Protein AF-A0A2E3C2L9-F1 (afdb_monomer_lite)

Structure (mmCIF, N/CA/C/O backbone):
data_AF-A0A2E3C2L9-F1
#
_entry.id   AF-A0A2E3C2L9-F1
#
loop_
_atom_site.group_PDB
_atom_site.id
_atom_site.type_symbol
_atom_site.label_atom_id
_atom_site.label_alt_id
_atom_site.label_comp_id
_atom_site.label_asym_id
_atom_site.label_entity_id
_atom_site.label_seq_id
_atom_site.pdbx_PDB_ins_code
_atom_site.Cartn_x
_atom_site.Cartn_y
_atom_site.Cartn_z
_atom_site.occupancy
_atom_site.B_iso_or_equiv
_atom_site.auth_seq_id
_atom_site.auth_comp_id
_atom_site.auth_asym_id
_atom_site.auth_atom_id
_atom_site.pdbx_PDB_model_num
ATOM 1 N N . MET A 1 1 ? 28.491 29.347 21.699 1.00 34.12 1 MET A N 1
ATOM 2 C CA . MET A 1 1 ? 28.003 30.461 20.861 1.00 34.12 1 MET A CA 1
ATOM 3 C C . MET A 1 1 ? 28.235 30.118 19.401 1.00 34.12 1 MET A C 1
ATOM 5 O O . MET A 1 1 ? 29.376 30.101 18.973 1.00 34.12 1 MET A O 1
ATOM 9 N N . ASN A 1 2 ? 27.168 29.730 18.703 1.00 27.39 2 ASN A N 1
ATOM 10 C CA . ASN A 1 2 ? 26.804 30.136 17.339 1.00 27.39 2 ASN A CA 1
ATOM 11 C C . ASN A 1 2 ? 25.769 29.148 16.805 1.00 27.39 2 ASN A C 1
ATOM 13 O O . ASN A 1 2 ? 26.066 28.133 16.184 1.00 27.39 2 ASN A O 1
ATOM 17 N N . SER A 1 3 ? 24.529 29.495 17.131 1.00 27.78 3 SER A N 1
ATOM 18 C CA . SER A 1 3 ? 23.298 29.089 16.479 1.00 27.78 3 SER A CA 1
ATOM 19 C C . SER A 1 3 ? 23.330 29.446 14.993 1.00 27.78 3 SER A C 1
ATOM 21 O O . SER A 1 3 ? 23.552 30.606 14.642 1.00 27.78 3 SER A O 1
ATOM 23 N N . ARG A 1 4 ? 23.021 28.482 14.128 1.00 29.06 4 ARG A N 1
ATOM 24 C CA . ARG A 1 4 ? 22.473 28.760 12.799 1.00 29.06 4 ARG A CA 1
ATOM 25 C C . ARG A 1 4 ? 21.213 27.926 12.618 1.00 29.06 4 ARG A C 1
ATOM 27 O O . ARG A 1 4 ? 21.267 26.701 12.582 1.00 29.06 4 ARG A O 1
ATOM 34 N N . SER A 1 5 ? 20.092 28.638 12.600 1.00 28.03 5 SER A N 1
ATOM 35 C CA . SER A 1 5 ? 18.751 28.155 12.289 1.00 28.03 5 SER A CA 1
ATOM 36 C C . SER A 1 5 ? 18.691 27.553 10.881 1.00 28.03 5 SER A C 1
ATOM 38 O O . SER A 1 5 ? 19.370 28.067 9.989 1.00 28.03 5 SER A O 1
ATOM 40 N N . PRO A 1 6 ? 17.845 26.541 10.629 1.00 30.11 6 PRO A N 1
ATOM 41 C CA . PRO A 1 6 ? 17.441 26.204 9.276 1.00 30.11 6 PRO A CA 1
ATOM 42 C C . PRO A 1 6 ? 16.385 27.203 8.794 1.00 30.11 6 PRO A C 1
ATOM 44 O O . PRO A 1 6 ? 15.437 27.532 9.508 1.00 30.11 6 PRO A O 1
ATOM 47 N N . VAL A 1 7 ? 16.599 27.686 7.576 1.00 28.59 7 VAL A N 1
ATOM 48 C CA . VAL A 1 7 ? 15.713 28.557 6.806 1.00 28.59 7 VAL A CA 1
ATOM 49 C C . VAL A 1 7 ? 14.420 27.803 6.484 1.00 28.59 7 VAL A C 1
ATOM 51 O O . VAL A 1 7 ? 14.461 26.656 6.042 1.00 28.59 7 VAL A O 1
ATOM 54 N N . ALA A 1 8 ? 13.286 28.454 6.744 1.00 28.39 8 ALA A N 1
ATOM 55 C CA . ALA A 1 8 ? 11.955 28.000 6.369 1.00 28.39 8 ALA A CA 1
ATOM 56 C C . ALA A 1 8 ? 11.825 27.984 4.838 1.00 28.39 8 ALA A C 1
ATOM 58 O O . ALA A 1 8 ? 12.083 28.997 4.192 1.00 28.39 8 ALA A O 1
ATOM 59 N N . GLY A 1 9 ? 11.461 26.830 4.280 1.00 27.53 9 GLY A N 1
ATOM 60 C CA . GLY A 1 9 ? 11.067 26.671 2.883 1.00 27.53 9 GLY A CA 1
ATOM 61 C C . GLY A 1 9 ? 9.546 26.613 2.792 1.00 27.53 9 GLY A C 1
ATOM 62 O O . GLY A 1 9 ? 8.912 25.886 3.555 1.00 27.53 9 GLY A O 1
ATOM 63 N N . ASP A 1 10 ? 9.005 27.429 1.899 1.00 25.81 10 ASP A N 1
ATOM 64 C CA . ASP A 1 10 ? 7.601 27.784 1.713 1.00 25.81 10 ASP A CA 1
ATOM 65 C C . ASP A 1 10 ? 6.604 26.617 1.792 1.00 25.81 10 ASP A C 1
ATOM 67 O O . ASP A 1 10 ? 6.578 25.701 0.969 1.00 25.81 10 ASP A O 1
ATOM 71 N N . HIS A 1 11 ? 5.720 26.700 2.787 1.00 30.22 11 HIS A N 1
ATOM 72 C CA . HIS A 1 11 ? 4.486 25.932 2.825 1.00 30.22 11 HIS A CA 1
ATOM 73 C C . HIS A 1 11 ? 3.510 26.519 1.801 1.00 30.22 11 HIS A C 1
ATOM 75 O O . HIS A 1 11 ? 3.175 27.701 1.863 1.00 30.22 11 HIS A O 1
ATOM 81 N N . LEU A 1 12 ? 3.031 25.676 0.884 1.00 26.91 12 LEU A N 1
ATOM 82 C CA . LEU A 1 12 ? 1.872 25.949 0.037 1.00 26.91 12 LEU A CA 1
ATOM 83 C C . LEU A 1 12 ? 0.707 26.432 0.916 1.00 26.91 12 LEU A C 1
ATOM 85 O O . LEU A 1 12 ? 0.144 25.677 1.711 1.00 26.91 12 LEU A O 1
ATOM 89 N N . PHE A 1 13 ? 0.391 27.720 0.806 1.00 26.97 13 PHE A N 1
ATOM 90 C CA . PHE A 1 13 ? -0.716 28.361 1.499 1.00 26.97 13 PHE A CA 1
ATOM 91 C C . PHE A 1 13 ? -2.042 27.826 0.943 1.00 26.97 13 PHE A C 1
ATOM 93 O O . PHE A 1 13 ? -2.442 28.188 -0.161 1.00 26.97 13 PHE A O 1
ATOM 100 N N . PHE A 1 14 ? -2.764 27.021 1.725 1.00 30.19 14 PHE A N 1
ATOM 101 C CA . PHE A 1 14 ? -4.208 26.896 1.541 1.00 30.19 14 PHE A CA 1
ATOM 102 C C . PHE A 1 14 ? -4.879 28.120 2.167 1.00 30.19 14 PHE A C 1
ATOM 104 O O . PHE A 1 14 ? -4.722 28.414 3.354 1.00 30.19 14 PHE A O 1
ATOM 111 N N . ASN A 1 15 ? -5.577 28.865 1.316 1.00 26.25 15 ASN A N 1
ATOM 112 C CA . ASN A 1 15 ? -6.301 30.084 1.630 1.00 26.25 15 ASN A CA 1
ATOM 113 C C . ASN A 1 15 ? -7.290 29.844 2.791 1.00 26.25 15 ASN A C 1
ATOM 115 O O . ASN A 1 15 ? -8.193 29.017 2.678 1.00 26.25 15 ASN A O 1
ATOM 119 N N . LYS A 1 16 ? -7.130 30.561 3.914 1.00 34.16 16 LYS A N 1
ATOM 120 C CA . LYS A 1 16 ? -8.131 30.610 4.992 1.00 34.16 16 LYS A CA 1
ATOM 121 C C . LYS A 1 16 ? -9.271 31.534 4.559 1.00 34.16 16 LYS A C 1
ATOM 123 O O . LYS A 1 16 ? -9.292 32.706 4.921 1.00 34.16 16 LYS A O 1
ATOM 128 N N . GLY A 1 17 ? -10.210 30.992 3.791 1.00 29.34 17 GLY A N 1
ATOM 129 C CA . GLY A 1 17 ? -11.542 31.568 3.637 1.00 29.34 17 GLY A CA 1
ATOM 130 C C . GLY A 1 17 ? -12.406 31.163 4.827 1.00 29.34 17 GLY A C 1
ATOM 131 O O . GLY A 1 17 ? -12.697 29.986 5.015 1.00 29.34 17 GLY A O 1
ATOM 132 N N . SER A 1 18 ? -12.763 32.129 5.666 1.00 41.22 18 SER A N 1
ATOM 133 C CA . SER A 1 18 ? -13.767 31.985 6.715 1.00 41.22 18 SER A CA 1
ATOM 134 C C . SER A 1 18 ? -15.165 32.149 6.114 1.00 41.22 18 SER A C 1
ATOM 136 O O . SER A 1 18 ? -15.592 33.277 5.877 1.00 41.22 18 SER A O 1
ATOM 138 N N . GLU A 1 19 ? -15.880 31.045 5.927 1.00 32.88 19 GLU A N 1
ATOM 139 C CA . GLU A 1 19 ? -17.341 31.020 5.801 1.00 32.88 19 GLU A CA 1
ATOM 140 C C . GLU A 1 19 ? -17.896 29.933 6.735 1.00 32.88 19 GLU A C 1
ATOM 142 O O . GLU A 1 19 ? -17.232 28.911 6.942 1.00 32.88 19 GLU A O 1
ATOM 147 N N . PRO A 1 20 ? -19.071 30.137 7.360 1.00 37.22 20 PRO A N 1
ATOM 148 C CA . PRO A 1 20 ? -19.703 29.102 8.163 1.00 37.22 20 PRO A CA 1
ATOM 149 C C . PRO A 1 20 ? -20.079 27.940 7.239 1.00 37.22 20 PRO A C 1
ATOM 151 O O . PRO A 1 20 ? -20.885 28.088 6.323 1.00 37.22 20 PRO A O 1
ATOM 154 N N . MET A 1 21 ? -19.442 26.791 7.456 1.00 34.81 21 MET A N 1
ATOM 155 C CA . MET A 1 21 ? -19.653 25.569 6.687 1.00 34.81 21 MET A CA 1
ATOM 156 C C . MET A 1 21 ? -21.072 25.054 6.980 1.00 34.81 21 MET A C 1
ATOM 158 O O . MET A 1 21 ? -21.310 24.413 8.000 1.00 34.81 21 MET A O 1
ATOM 162 N N . ASN A 1 22 ? -22.012 25.441 6.114 1.00 35.00 22 ASN A N 1
ATOM 163 C CA . ASN A 1 22 ? -23.415 25.029 6.113 1.00 35.00 22 ASN A CA 1
ATOM 164 C C . ASN A 1 22 ? -23.560 23.498 6.111 1.00 35.00 22 ASN A C 1
ATOM 166 O O . ASN A 1 22 ? -22.762 22.812 5.476 1.00 35.00 22 ASN A O 1
ATOM 170 N N . ASP A 1 23 ? -24.630 23.042 6.771 1.00 40.88 23 ASP A N 1
ATOM 171 C CA . ASP A 1 23 ? -25.334 21.745 6.911 1.00 40.88 23 ASP A CA 1
ATOM 172 C C . ASP A 1 23 ? -25.216 20.629 5.832 1.00 40.88 23 ASP A C 1
ATOM 174 O O . ASP A 1 23 ? -25.950 19.644 5.877 1.00 40.88 23 ASP A O 1
ATOM 178 N N . ALA A 1 24 ? -24.283 20.693 4.884 1.00 35.53 24 ALA A N 1
ATOM 179 C CA . ALA A 1 24 ? -24.045 19.681 3.851 1.00 35.53 24 ALA A CA 1
ATOM 180 C C . ALA A 1 24 ? -23.357 18.396 4.364 1.00 35.53 24 ALA A C 1
ATOM 182 O O . ALA A 1 24 ? -23.176 17.451 3.600 1.00 35.53 24 ALA A O 1
ATOM 183 N N . TYR A 1 25 ? -22.994 18.349 5.650 1.00 45.06 25 TYR A N 1
ATOM 184 C CA . TYR A 1 25 ? -22.369 17.197 6.312 1.00 45.06 25 TYR A CA 1
ATOM 185 C C . TYR A 1 25 ? -23.176 16.701 7.517 1.00 45.06 25 TYR A C 1
ATOM 187 O O . TYR A 1 25 ? -22.609 16.117 8.438 1.00 45.06 25 TYR A O 1
ATOM 195 N N . ALA A 1 26 ? -24.492 16.938 7.549 1.00 42.59 26 ALA A N 1
ATOM 196 C CA . ALA A 1 26 ? -25.347 16.270 8.522 1.00 42.59 26 ALA A CA 1
ATOM 197 C C . ALA A 1 26 ? -25.269 14.752 8.274 1.00 42.59 26 ALA A C 1
ATOM 199 O O . ALA A 1 26 ? -25.847 14.237 7.315 1.00 42.59 26 ALA A O 1
ATOM 200 N N . PHE A 1 27 ? -24.487 14.045 9.094 1.00 53.38 27 PHE A N 1
ATOM 201 C CA . PHE A 1 27 ? -24.389 12.592 9.030 1.00 53.38 27 PHE A CA 1
ATOM 202 C C . PHE A 1 27 ? -25.777 11.991 9.235 1.00 53.38 27 PHE A C 1
ATOM 204 O O . PHE A 1 27 ? -26.580 12.495 10.023 1.00 53.38 27 PHE A O 1
ATOM 211 N N . SER A 1 28 ? -26.075 10.900 8.529 1.00 63.62 28 SER A N 1
ATOM 212 C CA . SER A 1 28 ? -27.258 10.124 8.874 1.00 63.62 28 SER A CA 1
ATOM 213 C C . SER A 1 28 ? -27.116 9.647 10.320 1.00 63.62 28 SER A C 1
ATOM 215 O O . SER A 1 28 ? -26.024 9.285 10.761 1.00 63.62 28 SER A O 1
ATOM 217 N N . THR A 1 29 ? -28.225 9.593 11.054 1.00 62.81 29 THR A N 1
ATOM 218 C CA . THR A 1 29 ? -28.260 9.011 12.405 1.00 62.81 29 THR A CA 1
ATOM 219 C C . THR A 1 29 ? -27.641 7.609 12.441 1.00 62.81 29 THR A C 1
ATOM 221 O O . THR A 1 29 ? -27.003 7.251 13.425 1.00 62.81 29 THR A O 1
ATOM 224 N N . SER A 1 30 ? -27.733 6.860 11.334 1.00 78.81 30 SER A N 1
ATOM 225 C CA . SER A 1 30 ? -27.097 5.550 11.177 1.00 78.81 30 SER A CA 1
ATOM 226 C C . SER A 1 30 ? -25.567 5.595 11.236 1.00 78.81 30 SER A C 1
ATOM 228 O O . SER A 1 30 ? -24.964 4.695 11.800 1.00 78.81 30 SER A O 1
ATOM 230 N N . PHE A 1 31 ? -24.917 6.629 10.695 1.00 82.69 31 PHE A N 1
ATOM 231 C CA . PHE A 1 31 ? -23.455 6.708 10.675 1.00 82.69 31 PHE A CA 1
ATOM 232 C C . PHE A 1 31 ? -22.876 6.931 12.077 1.00 82.69 31 PHE A C 1
ATOM 234 O O . PHE A 1 31 ? -21.917 6.263 12.470 1.00 82.69 31 PHE A O 1
ATOM 241 N N . GLU A 1 32 ? -23.456 7.858 12.843 1.00 85.06 32 GLU A N 1
ATOM 242 C CA . GLU A 1 32 ? -23.032 8.115 14.223 1.00 85.06 32 GLU A CA 1
ATOM 243 C C . GLU A 1 32 ? -23.303 6.902 15.118 1.00 85.06 32 GLU A C 1
ATOM 245 O O . GLU A 1 32 ? -22.460 6.533 15.941 1.00 85.06 32 GLU A O 1
ATOM 250 N N . GLU A 1 33 ? -24.450 6.250 14.919 1.00 89.94 33 GLU A N 1
ATOM 251 C CA . GLU A 1 33 ? -24.810 5.016 15.609 1.00 89.94 33 GLU A CA 1
ATOM 252 C C . GLU A 1 33 ? -23.827 3.883 15.280 1.00 89.94 33 GLU A C 1
ATOM 254 O O . GLU A 1 33 ? -23.296 3.256 16.197 1.00 89.94 33 GLU A O 1
ATOM 259 N N . ASP A 1 34 ? -23.487 3.677 14.005 1.00 90.62 34 ASP A N 1
ATOM 260 C CA . ASP A 1 34 ? -22.514 2.671 13.565 1.00 90.62 34 ASP A CA 1
ATOM 261 C C . ASP A 1 34 ? -21.119 2.928 14.152 1.00 90.62 34 ASP A C 1
ATOM 263 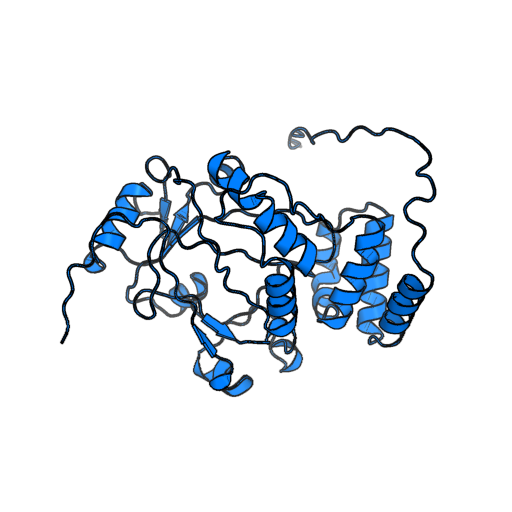O O . ASP A 1 34 ? -20.476 2.009 14.675 1.00 90.62 34 ASP A O 1
ATOM 267 N N . ALA A 1 35 ? -20.645 4.179 14.112 1.00 92.81 35 ALA A N 1
ATOM 268 C CA . ALA A 1 35 ? -19.350 4.559 14.673 1.00 92.81 35 ALA A CA 1
ATOM 269 C C . ALA A 1 35 ? -19.315 4.359 16.196 1.00 92.81 35 ALA A C 1
ATOM 271 O O . ALA A 1 35 ? -18.333 3.843 16.738 1.00 92.81 35 ALA A O 1
ATOM 272 N N . SER A 1 36 ? -20.393 4.734 16.889 1.00 93.94 36 SER A N 1
ATOM 273 C CA . SER A 1 36 ? -20.540 4.566 18.337 1.00 93.94 36 SER A CA 1
ATOM 274 C C . SER A 1 36 ? -20.587 3.089 18.731 1.00 93.94 36 SER A C 1
ATOM 276 O O . SER A 1 36 ? -19.854 2.656 19.625 1.00 93.94 36 SER A O 1
ATOM 278 N N . ASN A 1 37 ? -21.384 2.285 18.027 1.00 95.12 37 ASN A N 1
ATOM 279 C CA . ASN A 1 37 ? -21.487 0.845 18.244 1.00 95.12 37 ASN A CA 1
ATOM 280 C C . ASN A 1 37 ? -20.131 0.160 18.046 1.00 95.12 37 ASN A C 1
ATOM 282 O O . ASN A 1 37 ? -19.694 -0.600 18.916 1.00 95.12 37 ASN A O 1
ATOM 286 N N . LEU A 1 38 ? -19.416 0.499 16.966 1.00 95.62 38 LEU A N 1
ATOM 287 C CA . LEU A 1 38 ? -18.074 -0.017 16.716 1.00 95.62 38 LEU A CA 1
ATOM 288 C C . LEU A 1 38 ? -17.085 0.432 17.800 1.00 95.62 38 LEU A C 1
ATOM 290 O O . LEU A 1 38 ? -16.344 -0.391 18.328 1.00 95.62 38 LEU A O 1
ATOM 294 N N . TYR A 1 39 ? -17.083 1.708 18.198 1.00 96.88 39 TYR A N 1
ATOM 295 C CA . TYR A 1 39 ? -16.216 2.196 19.277 1.00 96.88 39 TYR A CA 1
ATOM 296 C C . TYR A 1 39 ? -16.425 1.412 20.577 1.00 96.88 39 TYR A C 1
ATOM 298 O O . TYR A 1 39 ? -15.458 0.973 21.209 1.00 96.88 39 TYR A O 1
ATOM 306 N N . ASN A 1 40 ? -17.685 1.192 20.953 1.00 96.75 40 ASN A N 1
ATOM 307 C CA . ASN A 1 40 ? -18.045 0.494 22.182 1.00 96.75 40 ASN A CA 1
ATOM 308 C C . ASN A 1 40 ? -17.701 -1.003 22.141 1.00 96.75 40 ASN A C 1
ATOM 310 O O . ASN A 1 40 ? -17.405 -1.571 23.194 1.00 96.75 40 ASN A O 1
ATOM 314 N N . SER A 1 41 ? -17.656 -1.629 20.958 1.00 96.81 41 SER A N 1
ATOM 315 C CA . SER A 1 41 ? -17.232 -3.027 20.810 1.00 96.81 41 SER A CA 1
ATOM 316 C C . SER A 1 41 ? -15.710 -3.221 20.837 1.00 96.81 41 SER A C 1
ATOM 318 O O . SER A 1 41 ? -15.238 -4.340 21.039 1.00 96.81 41 SER A O 1
ATOM 320 N N . LEU A 1 42 ? -14.916 -2.165 20.618 1.00 96.69 42 LEU A N 1
ATOM 321 C CA . LEU A 1 42 ? -13.454 -2.268 20.588 1.00 96.69 42 LEU A CA 1
ATOM 322 C C . LEU A 1 42 ? -12.844 -2.509 21.983 1.00 96.69 42 LEU A C 1
ATOM 324 O O . LEU A 1 42 ? -13.344 -2.008 22.992 1.00 96.69 42 LEU A O 1
ATOM 328 N N . PRO A 1 43 ? -11.677 -3.177 22.076 1.00 95.25 43 PRO A N 1
ATOM 329 C CA . PRO A 1 43 ? -10.938 -3.283 23.329 1.00 95.25 43 PRO A CA 1
ATOM 330 C C . PRO A 1 43 ? -10.597 -1.908 23.926 1.00 95.25 43 PRO A C 1
ATOM 332 O O . PRO A 1 43 ? -10.215 -0.979 23.213 1.00 95.25 43 PRO A O 1
ATOM 335 N N . ARG A 1 44 ? -10.575 -1.794 25.264 1.00 95.19 44 ARG A N 1
ATOM 336 C CA . ARG A 1 44 ? -10.225 -0.536 25.970 1.00 95.19 44 ARG A CA 1
ATOM 337 C C . ARG A 1 44 ? -8.895 0.081 25.516 1.00 95.19 44 ARG A C 1
ATOM 339 O O . ARG A 1 44 ? -8.725 1.298 25.557 1.00 95.19 44 ARG A O 1
ATOM 346 N N . LYS A 1 45 ? -7.915 -0.741 25.119 1.00 93.75 45 LYS A N 1
ATOM 347 C CA . LYS A 1 45 ? -6.632 -0.251 24.579 1.00 93.75 45 LYS A CA 1
ATOM 348 C C . LYS A 1 45 ? -6.829 0.531 23.272 1.00 93.75 45 LYS A C 1
ATOM 350 O O . LYS A 1 45 ? -6.228 1.592 23.134 1.00 93.75 45 LYS A O 1
ATOM 355 N N . SER A 1 46 ? -7.697 0.043 22.392 1.00 94.88 46 SER A N 1
ATOM 356 C CA . SER A 1 46 ? -8.009 0.609 21.080 1.00 94.88 46 SER A CA 1
ATOM 357 C C . SER A 1 46 ? -8.861 1.866 21.211 1.00 94.88 46 SER A C 1
ATOM 359 O O . SER A 1 46 ? -8.503 2.896 20.649 1.00 94.88 46 SER A O 1
ATOM 361 N N . GLN A 1 47 ? -9.886 1.839 22.071 1.00 95.75 47 GLN A N 1
ATOM 362 C CA . GLN A 1 47 ? -10.687 3.023 22.415 1.00 95.75 47 GLN A CA 1
ATOM 363 C C . GLN A 1 47 ? -9.807 4.194 22.884 1.00 95.75 47 GLN A C 1
ATOM 365 O O . GLN A 1 47 ? -9.901 5.310 22.373 1.00 95.75 47 GLN A O 1
ATOM 370 N N . ARG A 1 48 ? -8.877 3.935 23.818 1.00 93.31 48 ARG A N 1
ATOM 371 C CA . ARG A 1 48 ? -7.937 4.960 24.309 1.00 93.31 48 ARG A CA 1
ATOM 372 C C . ARG A 1 48 ? -6.997 5.472 23.221 1.00 93.31 48 ARG A C 1
ATOM 374 O O . ARG A 1 48 ? -6.703 6.665 23.217 1.00 93.31 48 ARG A O 1
ATOM 381 N N . ALA A 1 49 ? -6.501 4.587 22.355 1.00 92.06 49 ALA A N 1
ATOM 382 C CA . ALA A 1 49 ? -5.595 4.957 21.271 1.00 92.06 49 ALA A CA 1
ATOM 383 C C . ALA A 1 49 ? -6.296 5.856 20.240 1.00 92.06 49 ALA A C 1
ATOM 385 O O . ALA A 1 49 ? -5.755 6.903 19.893 1.00 92.06 49 ALA A O 1
ATOM 386 N N . ILE A 1 50 ? -7.525 5.509 19.834 1.00 92.31 50 ILE A N 1
ATOM 387 C CA . ILE A 1 50 ? -8.351 6.345 18.951 1.00 92.31 50 ILE A CA 1
ATOM 388 C C . ILE A 1 50 ? -8.621 7.698 19.594 1.00 92.31 50 ILE A C 1
ATOM 390 O O . ILE A 1 50 ? -8.324 8.716 18.979 1.00 92.31 50 ILE A O 1
ATOM 394 N N . LYS A 1 51 ? -9.123 7.731 20.838 1.00 91.12 51 LYS A N 1
ATOM 395 C CA . LYS A 1 51 ? -9.438 9.001 21.506 1.00 91.12 51 LYS A CA 1
ATOM 396 C C . LYS A 1 51 ? -8.225 9.932 21.520 1.00 91.12 51 LYS A C 1
ATOM 398 O O . LYS A 1 51 ? -8.346 11.100 21.180 1.00 91.12 51 LYS A O 1
ATOM 403 N N . ARG A 1 52 ? -7.048 9.411 21.877 1.00 87.56 52 ARG A N 1
ATOM 404 C CA . ARG A 1 52 ? -5.811 10.202 21.887 1.00 87.56 52 ARG A CA 1
ATOM 405 C C . ARG A 1 52 ? -5.445 10.703 20.501 1.00 87.56 52 ARG A C 1
ATOM 407 O O . ARG A 1 52 ? -5.108 11.871 20.373 1.00 87.56 52 ARG A O 1
ATOM 414 N N . LEU A 1 53 ? -5.504 9.839 19.487 1.00 87.06 53 LEU A N 1
ATOM 415 C CA . LEU A 1 53 ? -5.232 10.234 18.107 1.00 87.06 53 LEU A CA 1
ATOM 416 C C . LEU A 1 53 ? -6.172 11.367 17.671 1.00 87.06 53 LEU A C 1
ATOM 418 O O . LEU A 1 53 ? -5.692 12.368 17.147 1.00 87.06 53 LEU A O 1
ATOM 422 N N . MET A 1 54 ? -7.467 11.265 17.973 1.00 87.25 54 MET A N 1
ATOM 423 C CA . MET A 1 54 ? -8.450 12.303 17.651 1.00 87.25 54 MET A CA 1
ATOM 424 C C . MET A 1 54 ? -8.238 13.595 18.451 1.00 87.25 54 MET A C 1
ATOM 426 O O . MET A 1 54 ? -8.307 14.674 17.873 1.00 87.25 54 MET A O 1
ATOM 430 N N . ASP A 1 55 ? -7.903 13.520 19.745 1.00 85.25 55 ASP A N 1
ATOM 431 C CA . ASP A 1 55 ? -7.542 14.701 20.549 1.00 85.25 55 ASP A CA 1
ATOM 432 C C . ASP A 1 55 ? -6.351 15.460 19.901 1.00 85.25 55 ASP A C 1
ATOM 434 O O . ASP A 1 55 ? -6.273 16.692 19.947 1.00 85.25 55 ASP A O 1
ATOM 438 N N . PHE A 1 56 ? -5.418 14.745 19.257 1.00 79.75 56 PHE A N 1
ATOM 439 C CA . PHE A 1 56 ? -4.306 15.359 18.520 1.00 79.75 56 PHE A CA 1
ATOM 440 C C . PHE A 1 56 ? -4.725 15.964 17.185 1.00 79.75 56 PHE A C 1
ATOM 442 O O . PHE A 1 56 ? -4.345 17.100 16.901 1.00 79.75 56 PHE A O 1
ATOM 449 N N . GLU A 1 57 ? -5.521 15.235 16.405 1.00 80.31 57 GLU A N 1
ATOM 450 C CA . GLU A 1 57 ? -6.073 15.711 15.134 1.00 80.31 57 GLU A CA 1
ATOM 451 C C . GLU A 1 57 ? -6.895 16.998 15.322 1.00 80.31 57 GLU A C 1
ATOM 453 O O . GLU A 1 57 ? -6.800 17.928 14.524 1.00 80.31 57 GLU A O 1
ATOM 458 N N . LEU A 1 58 ? -7.652 17.097 16.419 1.00 83.50 58 LEU A N 1
ATOM 459 C CA . LEU A 1 58 ? -8.455 18.278 16.750 1.00 83.50 58 LEU A CA 1
ATOM 460 C C . LEU A 1 58 ? -7.628 19.439 17.324 1.00 83.50 58 LEU A C 1
ATOM 462 O O . LEU A 1 58 ? -8.002 20.597 17.156 1.00 83.50 58 LEU A O 1
ATOM 466 N N . SER A 1 59 ? -6.503 19.159 17.989 1.00 81.88 59 SER A N 1
ATOM 467 C CA . SER A 1 59 ? -5.630 20.199 18.561 1.00 81.88 59 SER A CA 1
ATOM 468 C C . SER A 1 59 ? -4.591 20.756 17.582 1.00 81.88 59 SER A C 1
ATOM 470 O O . SER A 1 59 ? -3.843 21.657 17.960 1.00 81.88 59 SER A O 1
ATOM 472 N N . ASN A 1 60 ? -4.518 20.245 16.344 1.00 70.44 60 ASN A N 1
ATOM 473 C CA . ASN A 1 60 ? -3.510 20.614 15.335 1.00 70.44 60 ASN A CA 1
ATOM 474 C C . ASN A 1 60 ? -2.055 20.516 15.850 1.00 70.44 60 ASN A C 1
ATOM 476 O O . ASN A 1 60 ? -1.168 21.267 15.437 1.00 70.44 60 ASN A O 1
ATOM 480 N N . THR A 1 61 ? -1.786 19.587 16.772 1.00 71.00 61 THR A N 1
ATOM 481 C CA . THR A 1 61 ? -0.431 19.352 17.296 1.00 71.00 61 THR A CA 1
ATOM 482 C C . THR A 1 61 ? 0.387 18.516 16.298 1.00 71.00 61 THR A C 1
ATOM 484 O O . THR A 1 61 ? -0.156 17.659 15.608 1.00 71.00 61 THR A O 1
ATOM 487 N N . HIS A 1 62 ? 1.716 18.690 16.238 1.00 67.06 62 HIS A N 1
ATOM 488 C CA . HIS A 1 62 ? 2.592 17.886 15.367 1.00 67.06 62 HIS A CA 1
ATOM 489 C C . HIS A 1 62 ? 2.532 16.377 15.701 1.00 67.06 62 HIS A C 1
ATOM 491 O O . HIS A 1 62 ? 3.202 15.900 16.624 1.00 67.06 62 HIS A O 1
ATOM 497 N N . GLY A 1 63 ? 1.791 15.600 14.903 1.00 63.16 63 GLY A N 1
ATOM 498 C CA . GLY A 1 63 ? 1.567 14.161 15.118 1.00 63.16 63 GLY A CA 1
ATOM 499 C C . GLY A 1 63 ? 2.838 13.294 15.131 1.00 63.16 63 GLY A C 1
ATOM 500 O O . GLY A 1 63 ? 2.885 12.260 15.802 1.00 63.16 63 GLY A O 1
ATOM 501 N N . PHE A 1 64 ? 3.918 13.730 14.472 1.00 62.34 64 PHE A N 1
ATOM 502 C CA . PHE A 1 64 ? 5.170 12.966 14.379 1.00 62.34 64 PHE A CA 1
ATOM 503 C C . PHE A 1 64 ? 5.890 12.796 15.731 1.00 62.34 64 PHE A C 1
ATOM 505 O O . PHE A 1 64 ? 6.330 11.697 16.082 1.00 62.34 64 PHE A O 1
ATOM 512 N N . LEU A 1 65 ? 5.971 13.864 16.535 1.00 61.12 65 LEU A N 1
ATOM 513 C CA . LEU A 1 65 ? 6.608 13.827 17.862 1.00 61.12 65 LEU A CA 1
ATOM 514 C C . LEU A 1 65 ? 5.859 12.889 18.823 1.00 61.12 65 LEU A C 1
ATOM 516 O O . LEU A 1 65 ? 6.457 12.238 19.685 1.00 61.12 65 LEU A O 1
ATOM 520 N N . LEU A 1 66 ? 4.546 12.774 18.635 1.00 60.81 66 LEU A N 1
ATOM 521 C CA . LEU A 1 66 ? 3.667 11.932 19.435 1.00 60.81 66 LEU A CA 1
ATOM 522 C C . LEU A 1 66 ? 3.752 10.463 19.037 1.00 60.81 66 LEU A C 1
ATOM 524 O O . LEU A 1 66 ? 3.873 9.622 19.932 1.00 60.81 66 LEU A O 1
ATOM 528 N N . ARG A 1 67 ? 3.809 10.152 17.732 1.00 65.62 67 ARG A N 1
ATOM 529 C CA . ARG A 1 67 ? 4.103 8.792 17.249 1.00 65.62 67 ARG A CA 1
ATOM 530 C C . ARG A 1 67 ? 5.370 8.254 17.904 1.00 65.62 67 ARG A C 1
ATOM 532 O O . ARG A 1 67 ? 5.367 7.138 18.413 1.00 65.62 67 ARG A O 1
ATOM 539 N N . ARG A 1 68 ? 6.434 9.060 17.971 1.00 69.06 68 ARG A N 1
ATOM 540 C CA . ARG A 1 68 ? 7.692 8.648 18.611 1.00 69.06 68 ARG A CA 1
ATOM 541 C C . ARG A 1 68 ? 7.518 8.336 20.103 1.00 69.06 68 ARG A C 1
ATOM 543 O O . ARG A 1 68 ? 8.061 7.348 20.585 1.00 69.06 68 ARG A O 1
ATOM 550 N N . LYS A 1 69 ? 6.737 9.137 20.837 1.00 73.62 69 LYS A N 1
ATOM 551 C CA . LYS A 1 69 ? 6.485 8.946 22.281 1.00 73.62 69 LYS A CA 1
ATOM 552 C C . LYS A 1 69 ? 5.509 7.801 22.585 1.00 73.62 69 LYS A C 1
ATOM 554 O O . LYS A 1 69 ? 5.543 7.237 23.680 1.00 73.62 69 LYS A O 1
ATOM 559 N N . ARG A 1 70 ? 4.617 7.476 21.648 1.00 76.12 70 ARG A N 1
ATOM 560 C CA . ARG A 1 70 ? 3.502 6.531 21.820 1.00 76.12 70 ARG A CA 1
ATOM 561 C C . ARG A 1 70 ? 3.496 5.419 20.774 1.00 76.12 70 ARG A C 1
ATOM 563 O O . ARG A 1 70 ? 2.452 4.842 20.520 1.00 76.12 70 ARG A O 1
ATOM 570 N N . PHE A 1 71 ? 4.650 5.058 20.218 1.00 75.88 71 PHE A N 1
ATOM 571 C CA . PHE A 1 71 ? 4.754 4.065 19.141 1.00 75.88 71 PHE A CA 1
ATOM 572 C C . PHE A 1 71 ? 4.032 2.743 19.455 1.00 75.88 71 PHE A C 1
ATOM 574 O O . PHE A 1 71 ? 3.393 2.159 18.588 1.00 75.88 71 PHE A O 1
ATOM 581 N N . LYS A 1 72 ? 4.046 2.304 20.721 1.00 82.25 72 LYS A N 1
ATOM 582 C CA . LYS A 1 72 ? 3.325 1.098 21.159 1.00 82.25 72 LYS A CA 1
ATOM 583 C C . LYS A 1 72 ? 1.801 1.185 20.981 1.00 82.25 72 LYS A C 1
ATOM 585 O O . LYS A 1 72 ? 1.164 0.150 20.838 1.00 82.25 72 LYS A O 1
ATOM 590 N N . GLU A 1 73 ? 1.209 2.379 20.948 1.00 84.81 73 GLU A N 1
ATOM 591 C CA . GLU A 1 73 ? -0.221 2.558 20.657 1.00 84.81 73 GLU A CA 1
ATOM 592 C C . GLU A 1 73 ? -0.556 2.192 19.198 1.00 84.81 73 GLU A C 1
ATOM 594 O O . GLU A 1 73 ? -1.692 1.820 18.930 1.00 84.81 73 GLU A O 1
ATOM 599 N N . MET A 1 74 ? 0.420 2.144 18.276 1.00 79.44 74 MET A N 1
ATOM 600 C CA . MET A 1 74 ? 0.202 1.613 16.918 1.00 79.44 74 MET A CA 1
ATOM 601 C C . MET A 1 74 ? -0.233 0.137 16.916 1.00 79.44 74 MET A C 1
ATOM 603 O O . MET A 1 74 ? -0.892 -0.304 15.979 1.00 79.44 74 MET A O 1
ATOM 607 N N . TYR A 1 75 ? 0.097 -0.626 17.964 1.00 85.12 75 TYR A N 1
ATOM 608 C CA . TYR A 1 75 ? -0.362 -2.011 18.138 1.00 85.12 75 TYR A CA 1
ATOM 609 C C . TYR A 1 75 ? -1.827 -2.110 18.581 1.00 85.12 75 TYR A C 1
ATOM 611 O O . TYR A 1 75 ? -2.378 -3.206 18.613 1.00 85.12 75 TYR A O 1
ATOM 619 N N . ALA A 1 76 ? -2.452 -0.995 18.966 1.00 90.50 76 ALA A N 1
ATOM 620 C CA . ALA A 1 76 ? -3.872 -0.953 19.291 1.00 90.50 76 ALA A CA 1
ATOM 621 C C . ALA A 1 76 ? -4.748 -0.734 18.049 1.00 90.50 76 ALA A C 1
ATOM 623 O O . ALA A 1 76 ? -5.952 -0.943 18.126 1.00 90.50 76 ALA A O 1
ATOM 624 N N . PHE A 1 77 ? -4.154 -0.335 16.921 1.00 91.75 77 PHE A N 1
ATOM 625 C CA . PHE A 1 77 ? -4.856 -0.191 15.655 1.00 91.75 77 PHE A CA 1
ATOM 626 C C . PHE A 1 77 ? -4.821 -1.507 14.892 1.00 91.75 77 PHE A C 1
ATOM 628 O O . PHE A 1 77 ? -3.934 -1.699 14.068 1.00 91.75 77 PHE A O 1
ATOM 635 N N . ASP A 1 78 ? -5.747 -2.405 15.203 1.00 91.25 78 ASP A N 1
ATOM 636 C CA . ASP A 1 78 ? -6.088 -3.573 14.382 1.00 91.25 78 ASP A CA 1
ATOM 637 C C . ASP A 1 78 ? -7.068 -3.185 13.255 1.00 91.25 78 ASP A C 1
ATOM 639 O O . ASP A 1 78 ? -7.395 -2.007 13.080 1.00 91.25 78 ASP A O 1
ATOM 643 N N . TRP A 1 79 ? -7.539 -4.167 12.483 1.00 92.38 79 TRP A N 1
ATOM 644 C CA . TRP A 1 79 ? -8.470 -3.947 11.373 1.00 92.38 79 TRP A CA 1
ATOM 645 C C . TRP A 1 79 ? -9.726 -3.150 11.770 1.00 92.38 79 TRP A C 1
ATOM 647 O O . TRP A 1 79 ? -10.032 -2.129 11.152 1.00 92.38 79 TRP A O 1
ATOM 657 N N . GLN A 1 80 ? -10.419 -3.549 12.842 1.00 93.88 80 GLN A N 1
ATOM 658 C CA . GLN A 1 80 ? -11.654 -2.884 13.286 1.00 93.88 80 GLN A CA 1
ATOM 659 C C . GLN A 1 80 ? -11.385 -1.466 13.803 1.00 93.88 80 GLN A C 1
ATOM 661 O O . GLN A 1 80 ? -12.127 -0.530 13.510 1.00 93.88 80 GLN A O 1
ATOM 666 N N . THR A 1 81 ? -10.277 -1.278 14.520 1.00 95.44 81 THR A N 1
ATOM 667 C CA . THR A 1 81 ? -9.861 0.038 15.017 1.00 95.44 81 THR A CA 1
ATOM 668 C C . THR A 1 81 ? -9.519 0.986 13.860 1.00 95.44 81 THR A C 1
ATOM 670 O O . THR A 1 81 ? -9.866 2.166 13.903 1.00 95.44 81 THR A O 1
ATOM 673 N N . ARG A 1 82 ? -8.873 0.490 12.795 1.00 94.75 82 ARG A N 1
ATOM 674 C CA . ARG A 1 82 ? -8.611 1.274 11.574 1.00 94.75 82 ARG A CA 1
ATOM 675 C C . ARG A 1 82 ? -9.888 1.620 10.825 1.00 94.75 82 ARG A C 1
ATOM 677 O O . ARG A 1 82 ? -9.979 2.729 10.315 1.00 94.75 82 ARG A O 1
ATOM 684 N N . ARG A 1 83 ? -10.861 0.706 10.771 1.00 93.94 83 ARG A N 1
ATOM 685 C CA . ARG A 1 83 ? -12.173 0.968 10.166 1.00 93.94 83 ARG A CA 1
ATOM 686 C C . ARG A 1 83 ? -12.890 2.108 10.886 1.00 93.94 83 ARG A C 1
ATOM 688 O O . ARG A 1 83 ? -13.335 3.042 10.230 1.00 93.94 83 ARG A O 1
ATOM 695 N N . LEU A 1 84 ? -12.913 2.085 12.220 1.00 95.94 84 LEU A N 1
ATOM 696 C CA . LEU A 1 84 ? -13.472 3.193 12.994 1.00 95.94 84 LEU A CA 1
ATOM 697 C C . LEU A 1 84 ? -12.710 4.501 12.752 1.00 95.94 84 LEU A C 1
ATOM 699 O O . LEU A 1 84 ? -13.328 5.545 12.577 1.00 95.94 84 LEU A O 1
ATOM 703 N N . LEU A 1 85 ? -11.374 4.455 12.717 1.00 94.38 85 LEU A N 1
ATOM 704 C CA . LEU A 1 85 ? -10.573 5.639 12.410 1.00 94.38 85 LEU A CA 1
ATOM 705 C C . LEU A 1 85 ? -10.941 6.230 11.041 1.00 94.38 85 LEU A C 1
ATOM 707 O O . LEU A 1 85 ? -11.105 7.440 10.943 1.00 94.38 85 LEU A O 1
ATOM 711 N N . SER A 1 86 ? -11.097 5.392 10.014 1.00 94.00 86 SER A N 1
ATOM 712 C CA . SER A 1 86 ? -11.542 5.824 8.687 1.00 94.00 86 SER A CA 1
ATOM 713 C C . SER A 1 86 ? -12.897 6.520 8.741 1.00 94.00 86 SER A C 1
ATOM 715 O O . SER A 1 86 ? -13.000 7.634 8.244 1.00 94.00 86 SER A O 1
ATOM 717 N N . MET A 1 87 ? -13.890 5.921 9.412 1.00 92.94 87 MET A N 1
ATOM 718 C CA . MET A 1 87 ? -15.210 6.539 9.597 1.00 92.94 87 MET A CA 1
ATOM 719 C C . MET A 1 87 ? -15.064 7.927 10.236 1.00 92.94 87 MET A C 1
ATOM 721 O O . MET A 1 87 ? -15.517 8.921 9.682 1.00 92.94 87 MET A O 1
ATOM 725 N N . LEU A 1 88 ? -14.346 8.032 11.357 1.00 93.06 88 LEU A N 1
ATOM 726 C CA . LEU A 1 88 ? -14.161 9.309 12.051 1.00 93.06 88 LEU A CA 1
ATOM 727 C C . LEU A 1 88 ? -13.448 10.359 11.187 1.00 93.06 88 LEU A C 1
ATOM 729 O O . LEU A 1 88 ? -13.859 11.517 11.178 1.00 93.06 88 LEU A O 1
ATOM 733 N N . LEU A 1 89 ? -12.396 9.984 10.454 1.00 91.62 89 LEU A N 1
ATOM 734 C CA . LEU A 1 89 ? -11.657 10.914 9.593 1.00 91.62 89 LEU A CA 1
ATOM 735 C C . LEU A 1 89 ? -12.462 11.351 8.370 1.00 91.62 89 LEU A C 1
ATOM 737 O O . LEU A 1 89 ? -12.330 12.503 7.961 1.00 91.62 89 LEU A O 1
ATOM 741 N N . GLN A 1 90 ? -13.325 10.484 7.834 1.00 92.06 90 GLN A N 1
ATOM 742 C CA . GLN A 1 90 ? -14.204 10.797 6.707 1.00 92.06 90 GLN A CA 1
ATOM 743 C C . GLN A 1 90 ? -15.069 12.035 6.970 1.00 92.06 90 GLN A C 1
ATOM 745 O O . GLN A 1 90 ? -15.404 12.758 6.035 1.00 92.06 90 GLN A O 1
ATOM 750 N N . THR A 1 91 ? -15.382 12.314 8.242 1.00 88.62 91 THR A N 1
ATOM 751 C CA . THR A 1 91 ? -16.192 13.474 8.639 1.00 88.62 91 THR A CA 1
ATOM 752 C C . THR A 1 91 ? -15.551 14.823 8.305 1.00 88.62 91 THR A C 1
ATOM 754 O O . THR A 1 91 ? -16.253 15.803 8.073 1.00 88.62 91 THR A O 1
ATOM 757 N N . LYS A 1 92 ? -14.214 14.870 8.270 1.00 88.44 92 LYS A N 1
ATOM 758 C CA . LYS A 1 92 ? -13.410 16.063 7.969 1.00 88.44 92 LYS A CA 1
ATOM 759 C C . LYS A 1 92 ? -12.700 15.951 6.617 1.00 88.44 92 LYS A C 1
ATOM 761 O O . LYS A 1 92 ? -12.443 16.963 5.974 1.00 88.44 92 LYS A O 1
ATOM 766 N N . TYR A 1 93 ? -12.379 14.727 6.206 1.00 92.12 93 TYR A N 1
ATOM 767 C CA . TYR A 1 93 ? -11.583 14.400 5.027 1.00 92.12 93 TYR A CA 1
ATOM 768 C C . TYR A 1 93 ? -12.331 13.360 4.181 1.00 92.12 93 TYR A C 1
ATOM 770 O O . TYR A 1 93 ? -12.081 12.157 4.328 1.00 92.12 93 TYR A O 1
ATOM 778 N N . PRO A 1 94 ? -13.276 13.785 3.327 1.00 91.94 94 PRO A N 1
ATOM 779 C CA . PRO A 1 94 ? -14.161 12.871 2.616 1.00 91.94 94 PRO A CA 1
ATOM 780 C C . PRO A 1 94 ? -13.403 11.951 1.650 1.00 91.94 94 PRO A C 1
ATOM 782 O O . PRO A 1 94 ? -12.300 12.252 1.187 1.00 91.94 94 PRO A O 1
ATOM 785 N N . VAL A 1 95 ? -14.021 10.811 1.340 1.00 91.19 95 VAL A N 1
ATOM 786 C CA . VAL A 1 95 ? -13.556 9.919 0.271 1.00 91.19 95 VAL A CA 1
ATOM 787 C C . VAL A 1 95 ? -13.665 10.648 -1.067 1.00 91.19 95 VAL A C 1
ATOM 789 O O . VAL A 1 95 ? -14.704 11.238 -1.364 1.00 91.19 95 VAL A O 1
ATOM 792 N N . ILE A 1 96 ? -12.602 10.596 -1.863 1.00 87.44 96 ILE A N 1
ATOM 793 C CA . ILE A 1 96 ? -12.565 11.156 -3.212 1.00 87.44 96 ILE A CA 1
ATOM 794 C C . ILE A 1 96 ? -13.231 10.161 -4.174 1.00 87.44 96 ILE A C 1
ATOM 796 O O . ILE A 1 96 ? -12.926 8.969 -4.131 1.00 87.44 96 ILE A O 1
ATOM 800 N N . LYS A 1 97 ? -14.128 10.649 -5.037 1.00 80.62 97 LYS A N 1
ATOM 801 C CA . LYS A 1 97 ? -14.748 9.880 -6.125 1.00 80.62 97 LYS A CA 1
ATOM 802 C C . LYS A 1 97 ? -14.488 10.604 -7.444 1.00 80.62 97 LYS A C 1
ATOM 804 O O . LYS A 1 97 ? -15.144 11.604 -7.708 1.00 80.62 97 LYS A O 1
ATOM 809 N N . GLU A 1 98 ? -13.535 10.119 -8.237 1.00 75.38 98 GLU A N 1
ATOM 810 C CA . GLU A 1 98 ? -13.115 10.758 -9.500 1.00 75.38 98 GLU A CA 1
ATOM 811 C C . GLU A 1 98 ? -13.506 9.938 -10.741 1.00 75.38 98 GLU A C 1
ATOM 813 O O . GLU A 1 98 ? -12.818 9.980 -11.759 1.00 75.38 98 GLU A O 1
ATOM 818 N N . GLU A 1 99 ? -14.610 9.190 -10.665 1.00 65.75 99 GLU A N 1
ATOM 819 C CA . GLU A 1 99 ? -15.025 8.167 -11.646 1.00 65.75 99 GLU A CA 1
ATOM 820 C C . GLU A 1 99 ? -15.195 8.692 -13.096 1.00 65.75 99 GLU A C 1
ATOM 822 O O . GLU A 1 99 ? -15.275 7.899 -14.034 1.00 65.75 99 GLU A O 1
ATOM 827 N N . GLU A 1 100 ? -15.199 10.015 -13.307 1.00 71.31 100 GLU A N 1
ATOM 828 C CA . GLU A 1 100 ? -15.371 10.670 -14.614 1.00 71.31 100 GLU A CA 1
ATOM 829 C C . GLU A 1 100 ? -14.135 11.441 -15.117 1.00 71.31 100 GLU A C 1
ATOM 831 O O . GLU A 1 100 ? -14.140 11.956 -16.240 1.00 71.31 100 GLU A O 1
ATOM 836 N N . LEU A 1 101 ? -13.061 11.546 -14.327 1.00 80.62 101 LEU A N 1
ATOM 837 C CA . LEU A 1 101 ? -11.866 12.271 -14.761 1.00 80.62 101 LEU A CA 1
ATOM 838 C C . LEU A 1 101 ? -11.012 11.434 -15.730 1.00 80.62 101 LEU A C 1
ATOM 840 O O . LEU A 1 101 ? -10.948 10.213 -15.600 1.00 80.62 101 LEU A O 1
ATOM 844 N N . PRO A 1 102 ? -10.297 12.058 -16.686 1.00 82.81 102 PRO A N 1
ATOM 845 C CA . PRO A 1 102 ? -9.389 11.337 -17.571 1.00 82.81 102 PRO A CA 1
ATOM 846 C C . PRO A 1 102 ? -8.323 10.569 -16.785 1.00 82.81 102 PRO A C 1
ATOM 848 O O . PRO A 1 102 ? -7.613 11.152 -15.967 1.00 82.81 102 PRO A O 1
ATOM 851 N N . THR A 1 103 ? -8.179 9.283 -17.087 1.00 85.69 103 THR A N 1
ATOM 852 C CA . THR A 1 103 ? -7.179 8.404 -16.474 1.00 85.69 103 THR A CA 1
ATOM 853 C C . THR A 1 103 ? -6.114 7.997 -17.491 1.00 85.69 103 THR A C 1
ATOM 855 O O . THR A 1 103 ? -6.372 7.920 -18.694 1.00 85.69 103 THR A O 1
ATOM 858 N N . ILE A 1 104 ? -4.898 7.740 -17.011 1.00 88.69 104 ILE A N 1
ATOM 859 C CA . ILE A 1 104 ? -3.827 7.104 -17.790 1.00 88.69 104 ILE A CA 1
ATOM 860 C C . ILE A 1 104 ? -3.919 5.570 -17.774 1.00 88.69 104 ILE A C 1
ATOM 862 O O . ILE A 1 104 ? -3.024 4.906 -18.306 1.00 88.69 104 ILE A O 1
ATOM 866 N N . PHE A 1 105 ? -4.968 5.008 -17.177 1.00 87.31 105 PHE A N 1
ATOM 867 C CA . PHE A 1 105 ? -5.294 3.587 -17.198 1.00 87.31 105 PHE A CA 1
ATOM 868 C C . PHE A 1 105 ? -6.377 3.274 -18.240 1.00 87.31 105 PHE A C 1
ATOM 870 O O . PHE A 1 105 ? -7.069 4.163 -18.728 1.00 87.31 105 PHE A O 1
ATOM 877 N N . GLU A 1 106 ? -6.516 2.003 -18.619 1.00 85.25 106 GLU A N 1
ATOM 878 C CA . GLU A 1 106 ? -7.463 1.583 -19.667 1.00 85.25 106 GLU A CA 1
ATOM 879 C C . GLU A 1 106 ? -8.938 1.884 -19.334 1.00 85.25 106 GLU A C 1
ATOM 881 O O . GLU A 1 106 ? -9.707 2.206 -20.239 1.00 85.25 106 GLU A O 1
ATOM 886 N N . ASN A 1 107 ? -9.351 1.783 -18.065 1.00 81.62 107 ASN A N 1
ATOM 887 C CA . ASN A 1 107 ? -10.668 2.204 -17.570 1.00 81.62 107 ASN A CA 1
ATOM 888 C C . ASN A 1 107 ? -10.647 2.381 -16.032 1.00 81.62 107 ASN A C 1
ATOM 890 O O . ASN A 1 107 ? -9.591 2.264 -15.414 1.00 81.62 107 ASN A O 1
ATOM 894 N N . GLN A 1 108 ? -11.808 2.685 -15.433 1.00 82.88 108 GLN A N 1
ATOM 895 C CA . GLN A 1 108 ? -12.002 2.858 -13.978 1.00 82.88 108 GLN A CA 1
ATOM 896 C C . GLN A 1 108 ? -13.169 2.019 -13.424 1.00 82.88 108 GLN A C 1
ATOM 898 O O . GLN A 1 108 ? -13.683 2.284 -12.340 1.00 82.88 108 GLN A O 1
ATOM 903 N N . SER A 1 109 ? -13.657 1.043 -14.191 1.00 84.94 109 SER A N 1
ATOM 904 C CA . SER A 1 109 ? -14.936 0.378 -13.897 1.00 84.94 109 SER A CA 1
ATOM 905 C C . SER A 1 109 ? -14.884 -0.585 -12.706 1.00 84.94 109 SER A C 1
ATOM 907 O O . SER A 1 109 ? -15.920 -0.896 -12.124 1.00 84.94 109 SER A O 1
ATOM 909 N N . ASP A 1 110 ? -13.689 -1.021 -12.311 1.00 89.56 110 ASP A N 1
ATOM 910 C CA . ASP A 1 110 ? -13.433 -2.021 -11.273 1.00 89.56 110 ASP A CA 1
ATOM 911 C C . ASP A 1 110 ? -13.055 -1.417 -9.908 1.00 89.56 110 ASP A C 1
ATOM 913 O O . ASP A 1 110 ? -12.629 -2.150 -9.015 1.00 89.56 110 ASP A O 1
ATOM 917 N N . VAL A 1 111 ? -13.215 -0.101 -9.700 1.00 91.00 111 VAL A N 1
ATOM 918 C CA . VAL A 1 111 ? -12.825 0.571 -8.441 1.00 91.00 111 VAL A CA 1
ATOM 919 C C . VAL A 1 111 ? -13.506 -0.063 -7.223 1.00 91.00 111 VAL A C 1
ATOM 921 O O . VAL A 1 111 ? -12.829 -0.411 -6.255 1.00 91.00 111 VAL A O 1
ATOM 924 N N . ALA A 1 112 ? -14.830 -0.239 -7.257 1.00 91.56 112 ALA A N 1
ATOM 925 C CA . ALA A 1 112 ? -15.585 -0.780 -6.123 1.00 91.56 112 ALA A CA 1
ATOM 926 C C . ALA A 1 112 ? -15.193 -2.234 -5.805 1.00 91.56 112 ALA A C 1
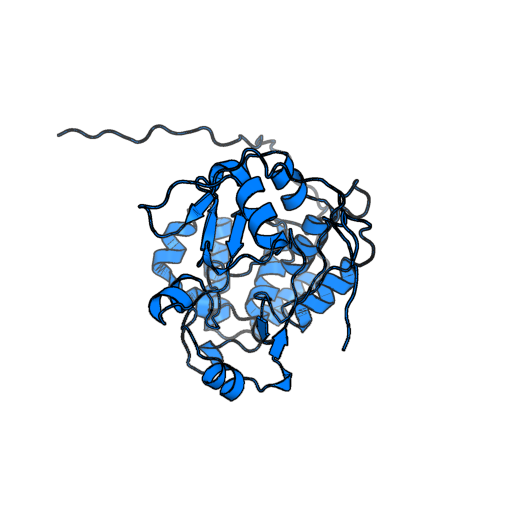ATOM 928 O O . ALA A 1 112 ? -14.965 -2.578 -4.640 1.00 91.56 112 ALA A O 1
ATOM 929 N N . ASP A 1 113 ? -15.047 -3.064 -6.839 1.00 93.38 113 ASP A N 1
ATOM 930 C CA . ASP A 1 113 ? -14.624 -4.458 -6.704 1.00 93.38 113 ASP A CA 1
ATOM 931 C C . ASP A 1 113 ? -13.191 -4.546 -6.165 1.00 93.38 113 ASP A C 1
ATOM 933 O O . ASP A 1 113 ? -12.917 -5.313 -5.240 1.00 93.38 113 ASP A O 1
ATOM 937 N N . THR A 1 114 ? -12.290 -3.695 -6.662 1.00 93.88 114 THR A N 1
ATOM 938 C CA . THR A 1 114 ? -10.901 -3.599 -6.196 1.00 93.88 114 THR A CA 1
ATOM 939 C C . THR A 1 114 ? -10.837 -3.232 -4.717 1.00 93.88 114 THR A C 1
ATOM 941 O O . THR A 1 114 ? -10.103 -3.868 -3.959 1.00 93.88 114 THR A O 1
ATOM 944 N N . VAL A 1 115 ? -11.629 -2.250 -4.271 1.00 94.88 115 VAL A N 1
ATOM 945 C CA . VAL A 1 115 ? -11.712 -1.874 -2.851 1.00 94.88 115 VAL A CA 1
ATOM 946 C C . VAL A 1 115 ? -12.228 -3.045 -2.011 1.00 94.88 115 VAL A C 1
ATOM 948 O O . VAL A 1 115 ? -11.620 -3.366 -0.990 1.00 94.88 115 VAL A O 1
ATOM 951 N N . SER A 1 116 ? -13.280 -3.739 -2.454 1.00 95.31 116 SER A N 1
ATOM 952 C CA . SER A 1 116 ? -13.820 -4.904 -1.737 1.00 95.31 116 SER A CA 1
ATOM 953 C C . SER A 1 116 ? -12.797 -6.040 -1.610 1.00 95.31 116 SER A C 1
ATOM 955 O O . SER A 1 116 ? -12.629 -6.629 -0.536 1.00 95.31 116 SER A O 1
ATOM 957 N N . ILE A 1 117 ? -12.054 -6.318 -2.686 1.00 95.69 117 ILE A N 1
ATOM 958 C CA . ILE A 1 117 ? -10.979 -7.313 -2.697 1.00 95.69 117 ILE A CA 1
ATOM 959 C C . ILE A 1 117 ? -9.854 -6.897 -1.741 1.00 95.69 117 ILE A C 1
ATOM 961 O O . ILE A 1 117 ? -9.415 -7.724 -0.943 1.00 95.69 117 ILE A O 1
ATOM 965 N N . LEU A 1 118 ? -9.424 -5.630 -1.753 1.00 95.50 118 LEU A N 1
ATOM 966 C CA . LEU A 1 118 ? -8.406 -5.116 -0.827 1.00 95.50 118 LEU A CA 1
ATOM 967 C C . LEU A 1 118 ? -8.830 -5.271 0.635 1.00 95.50 118 LEU A C 1
ATOM 969 O O . LEU A 1 118 ? -8.032 -5.711 1.462 1.00 95.50 118 LEU A O 1
ATOM 973 N N . GLU A 1 119 ? -10.077 -4.937 0.967 1.00 95.06 119 GLU A N 1
ATOM 974 C CA . GLU A 1 119 ? -10.587 -5.069 2.333 1.00 95.06 119 GLU A CA 1
ATOM 975 C C . GLU A 1 119 ? -10.592 -6.522 2.807 1.00 95.06 119 GLU A C 1
ATOM 977 O O . GLU A 1 119 ? -10.188 -6.804 3.938 1.00 95.06 119 GLU A O 1
ATOM 982 N N . LYS A 1 120 ? -10.996 -7.447 1.933 1.00 95.25 120 LYS A N 1
ATOM 983 C CA . LYS A 1 120 ? -11.091 -8.874 2.244 1.00 95.25 120 LYS A CA 1
ATOM 984 C C . LYS A 1 120 ? -9.726 -9.564 2.287 1.00 95.25 120 LYS A C 1
ATOM 986 O O . LYS A 1 120 ? -9.445 -10.310 3.222 1.00 95.25 120 LYS A O 1
ATOM 991 N N . ASN A 1 121 ? -8.891 -9.327 1.281 1.00 95.62 121 ASN A N 1
ATOM 992 C CA . ASN A 1 121 ? -7.695 -10.126 1.009 1.00 95.62 121 ASN A CA 1
ATOM 993 C C . ASN A 1 121 ? -6.393 -9.421 1.412 1.00 95.62 121 ASN A C 1
ATOM 995 O O . ASN A 1 121 ? -5.369 -10.085 1.564 1.00 95.62 121 ASN A O 1
ATOM 999 N N . GLY A 1 122 ? -6.407 -8.096 1.570 1.00 94.69 122 GLY A N 1
ATOM 1000 C CA . GLY A 1 122 ? -5.218 -7.292 1.876 1.00 94.69 122 GLY A CA 1
ATOM 1001 C C . GLY A 1 122 ? -4.351 -6.962 0.659 1.00 94.69 122 GLY A C 1
ATOM 1002 O O . GLY A 1 122 ? -3.348 -6.265 0.795 1.00 94.69 122 GLY A O 1
ATOM 1003 N N . TYR A 1 123 ? -4.737 -7.436 -0.526 1.00 95.00 123 TYR A N 1
ATOM 1004 C CA . TYR A 1 123 ? -4.107 -7.137 -1.808 1.00 95.00 123 TYR A CA 1
ATOM 1005 C C . TYR A 1 123 ? -5.162 -7.197 -2.918 1.00 95.00 123 TYR A C 1
ATOM 1007 O O . TYR A 1 123 ? -6.165 -7.895 -2.777 1.00 95.00 123 TYR A O 1
ATOM 1015 N N . ALA A 1 124 ? -4.921 -6.491 -4.019 1.00 93.88 124 ALA A N 1
ATOM 1016 C CA . ALA A 1 124 ? -5.688 -6.606 -5.252 1.00 93.88 124 ALA A CA 1
ATOM 1017 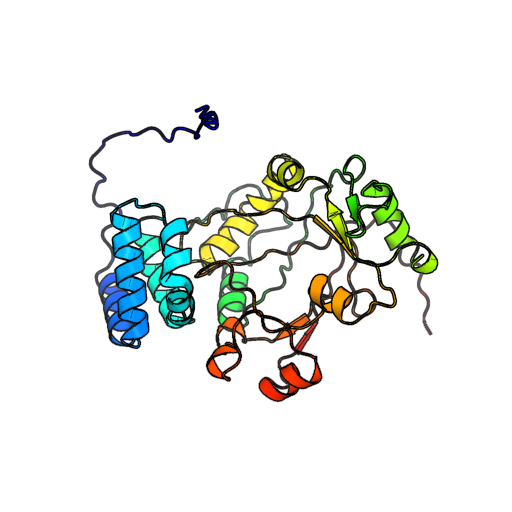C C . ALA A 1 124 ? -4.753 -6.403 -6.446 1.00 93.88 124 ALA A C 1
ATOM 1019 O O . ALA A 1 124 ? -3.778 -5.655 -6.357 1.00 93.88 124 ALA A O 1
ATOM 1020 N N . ILE A 1 125 ? -5.056 -7.079 -7.551 1.00 90.94 125 ILE A N 1
ATOM 1021 C CA . ILE A 1 125 ? -4.341 -6.934 -8.818 1.00 90.94 125 ILE A CA 1
ATOM 1022 C C . ILE A 1 125 ? -5.283 -6.196 -9.762 1.00 90.94 125 ILE A C 1
ATOM 1024 O O . ILE A 1 125 ? -6.353 -6.706 -10.083 1.00 90.94 125 ILE A O 1
ATOM 1028 N N . SER A 1 126 ? -4.890 -4.992 -10.171 1.00 86.56 126 SER A N 1
ATOM 1029 C CA . SER A 1 126 ? -5.652 -4.193 -11.133 1.00 86.56 126 SER A CA 1
ATOM 1030 C C . SER A 1 126 ? -5.635 -4.871 -12.501 1.00 86.56 126 SER A C 1
ATOM 1032 O O . SER A 1 126 ? -4.563 -5.227 -12.993 1.00 86.56 126 SER A O 1
ATOM 1034 N N . ALA A 1 127 ? -6.801 -5.000 -13.137 1.00 81.62 127 ALA A N 1
ATOM 1035 C CA . ALA A 1 127 ? -6.877 -5.441 -14.530 1.00 81.62 127 ALA A CA 1
ATOM 1036 C C . ALA A 1 127 ? -6.419 -4.339 -15.501 1.00 81.62 127 ALA A C 1
ATOM 1038 O O . ALA A 1 127 ? -5.960 -4.637 -16.603 1.00 81.62 127 ALA A O 1
ATOM 1039 N N . ASN A 1 128 ? -6.516 -3.074 -15.078 1.00 85.00 128 ASN A N 1
ATOM 1040 C CA . ASN A 1 128 ? -6.200 -1.923 -15.913 1.00 85.00 128 ASN A CA 1
ATOM 1041 C C . ASN A 1 128 ? -4.694 -1.732 -16.067 1.00 85.00 128 ASN A C 1
ATOM 1043 O O . ASN A 1 128 ? -3.964 -1.638 -15.073 1.00 85.00 128 ASN A O 1
ATOM 1047 N N . LYS A 1 129 ? -4.244 -1.597 -17.314 1.00 84.69 129 LYS A N 1
ATOM 1048 C CA . LYS A 1 129 ? -2.844 -1.309 -17.633 1.00 84.69 129 LYS A CA 1
ATOM 1049 C C . LYS A 1 129 ? -2.590 0.187 -17.738 1.00 84.69 129 LYS A C 1
ATOM 1051 O O . LYS A 1 129 ? -3.450 0.958 -18.159 1.00 84.69 129 LYS A O 1
ATOM 1056 N N . LEU A 1 130 ? -1.372 0.584 -17.379 1.00 85.62 130 LEU A N 1
ATOM 1057 C CA . LEU A 1 130 ? -0.860 1.924 -17.642 1.00 85.62 130 LEU A CA 1
ATOM 1058 C C . LEU A 1 130 ? -0.766 2.138 -19.159 1.00 85.62 130 LEU A C 1
ATOM 1060 O O . LEU A 1 130 ? -0.346 1.235 -19.869 1.00 85.62 130 LEU A O 1
ATOM 1064 N N . THR A 1 131 ? -1.116 3.322 -19.657 1.00 81.31 131 THR A N 1
ATOM 1065 C CA . THR A 1 131 ? -1.006 3.678 -21.088 1.00 81.31 131 THR A CA 1
ATOM 1066 C C . THR A 1 131 ? 0.127 4.671 -21.377 1.00 81.31 131 THR A C 1
ATOM 1068 O O . THR A 1 131 ? 0.495 4.884 -22.533 1.00 81.31 131 THR A O 1
ATOM 1071 N N . ALA A 1 132 ? 0.705 5.274 -20.334 1.00 75.12 132 ALA A N 1
ATOM 1072 C CA . ALA A 1 132 ? 1.728 6.309 -20.438 1.00 75.12 132 ALA A CA 1
ATOM 1073 C C . ALA A 1 132 ? 3.158 5.738 -20.482 1.00 75.12 132 ALA A C 1
ATOM 1075 O O . ALA A 1 132 ? 3.513 4.856 -19.702 1.00 75.12 132 ALA A O 1
ATOM 1076 N N . LYS A 1 133 ? 4.010 6.318 -21.341 1.00 79.75 133 LYS A N 1
ATOM 1077 C CA . LYS A 1 133 ? 5.453 6.034 -21.369 1.00 79.75 133 LYS A CA 1
ATOM 1078 C C . LYS A 1 133 ? 6.185 6.744 -20.234 1.00 79.75 133 LYS A C 1
ATOM 1080 O O . LYS A 1 133 ? 5.981 7.937 -20.025 1.00 79.75 133 LYS A O 1
ATOM 1085 N N . LEU A 1 134 ? 7.084 6.022 -19.562 1.00 85.06 134 LEU A N 1
ATOM 1086 C CA . LEU A 1 134 ? 7.915 6.565 -18.486 1.00 85.06 134 LEU A CA 1
ATOM 1087 C C . LEU A 1 134 ? 9.282 7.056 -18.994 1.00 85.06 134 LEU A C 1
ATOM 1089 O O . LEU A 1 134 ? 9.877 6.410 -19.863 1.00 85.06 134 LEU A O 1
ATOM 1093 N N . PRO A 1 135 ? 9.816 8.159 -18.441 1.00 88.44 135 PRO A N 1
ATOM 1094 C CA . PRO A 1 135 ? 11.072 8.767 -18.879 1.00 88.44 135 PRO A CA 1
ATOM 1095 C C . PRO A 1 135 ? 12.296 8.076 -18.247 1.00 88.44 135 PRO A C 1
ATOM 1097 O O . PRO A 1 135 ? 13.051 8.679 -17.489 1.00 88.44 135 PRO A O 1
ATOM 1100 N N . MET A 1 136 ? 12.505 6.787 -18.535 1.00 88.50 136 MET A N 1
ATOM 1101 C CA . MET A 1 136 ? 13.573 5.994 -17.895 1.00 88.50 136 MET A CA 1
ATOM 1102 C C . MET A 1 136 ? 14.994 6.340 -18.373 1.00 88.50 136 MET A C 1
ATOM 1104 O O . MET A 1 136 ? 15.965 6.004 -17.693 1.00 88.50 136 MET A O 1
ATOM 1108 N N . ASP A 1 137 ? 15.133 7.010 -19.518 1.00 87.94 137 ASP A N 1
ATOM 1109 C CA . ASP A 1 137 ? 16.422 7.228 -20.185 1.00 87.94 137 ASP A CA 1
ATOM 1110 C C . ASP A 1 137 ? 17.379 8.126 -19.387 1.00 87.94 137 ASP A C 1
ATOM 1112 O O . ASP A 1 137 ? 18.583 7.869 -19.343 1.00 87.94 137 ASP A O 1
ATOM 1116 N N . GLU A 1 138 ? 16.850 9.155 -18.726 1.00 83.50 138 GLU A N 1
ATOM 1117 C CA . GLU A 1 138 ? 17.651 10.185 -18.049 1.00 83.50 138 GLU A CA 1
ATOM 1118 C C . GLU A 1 138 ? 17.856 9.894 -16.553 1.00 83.50 138 GLU A C 1
ATOM 1120 O O . GLU A 1 138 ? 18.788 10.408 -15.925 1.00 83.50 138 GLU A O 1
ATOM 1125 N N . LEU A 1 139 ? 17.022 9.024 -15.978 1.00 91.81 139 LEU A N 1
ATOM 1126 C CA . LEU A 1 139 ? 17.029 8.715 -14.552 1.00 91.81 139 LEU A CA 1
ATOM 1127 C C . LEU A 1 139 ? 18.244 7.887 -14.154 1.00 91.81 139 LEU A C 1
ATOM 1129 O O . LEU A 1 139 ? 18.554 6.876 -14.777 1.00 91.81 139 LEU A O 1
ATOM 1133 N N . GLN A 1 140 ? 18.904 8.304 -13.074 1.00 93.31 140 GLN A N 1
ATOM 1134 C CA . GLN A 1 140 ? 20.124 7.674 -12.577 1.00 93.31 140 GLN A CA 1
ATOM 1135 C C . GLN A 1 140 ? 19.847 6.822 -11.343 1.00 93.31 140 GLN A C 1
ATOM 1137 O O . GLN A 1 140 ? 19.344 7.305 -10.324 1.00 93.31 140 GLN A O 1
ATOM 1142 N N . PHE A 1 141 ? 20.257 5.564 -11.414 1.00 93.00 141 PHE A N 1
ATOM 1143 C CA . PHE A 1 141 ? 20.081 4.578 -10.362 1.00 93.00 141 PHE A CA 1
ATOM 1144 C C . PHE A 1 141 ? 21.428 4.189 -9.766 1.00 93.00 141 PHE A C 1
ATOM 1146 O O . PHE A 1 141 ? 22.451 4.161 -10.452 1.00 93.00 141 PHE A O 1
ATOM 1153 N N . GLN A 1 142 ? 21.437 3.891 -8.473 1.00 90.44 142 GLN A N 1
ATOM 1154 C CA . GLN A 1 142 ? 22.626 3.462 -7.752 1.00 90.44 142 GLN A CA 1
ATOM 1155 C C . GLN A 1 142 ? 22.319 2.202 -6.946 1.00 90.44 142 GLN A C 1
ATOM 1157 O O . GLN A 1 142 ? 21.284 2.113 -6.279 1.00 90.44 142 GLN A O 1
ATOM 1162 N N . SER A 1 143 ? 23.223 1.224 -6.989 1.00 86.50 143 SER A N 1
ATOM 1163 C CA . SER A 1 143 ? 23.150 0.088 -6.072 1.00 86.50 143 SER A CA 1
ATOM 1164 C C . SER A 1 143 ? 23.383 0.561 -4.632 1.00 86.50 143 SER A C 1
ATOM 1166 O O . SER A 1 143 ? 23.987 1.608 -4.378 1.00 86.50 143 SER A O 1
ATOM 1168 N N . LYS A 1 144 ? 22.907 -0.211 -3.648 1.00 72.75 144 LYS A N 1
ATOM 1169 C CA . LYS A 1 144 ? 23.163 0.092 -2.224 1.00 72.75 144 LYS A CA 1
ATOM 1170 C C . LYS A 1 144 ? 24.658 0.125 -1.881 1.00 72.75 144 LYS A C 1
ATOM 1172 O O . LYS A 1 144 ? 25.042 0.725 -0.872 1.00 72.75 144 LYS A O 1
ATOM 1177 N N . ASP A 1 145 ? 25.489 -0.481 -2.719 1.00 68.69 145 ASP A N 1
ATOM 1178 C CA . ASP A 1 145 ? 26.934 -0.502 -2.582 1.00 68.69 145 ASP A CA 1
ATOM 1179 C C . ASP A 1 145 ? 27.478 0.783 -3.216 1.00 68.69 145 ASP A C 1
ATOM 1181 O O . ASP A 1 145 ? 27.745 0.864 -4.415 1.00 68.69 145 ASP A O 1
ATOM 1185 N N . LYS A 1 146 ? 27.583 1.826 -2.379 1.00 59.78 146 LYS A N 1
ATOM 1186 C CA . LYS A 1 146 ? 27.884 3.234 -2.726 1.00 59.78 146 LYS A CA 1
ATOM 1187 C C . LYS A 1 146 ? 29.164 3.469 -3.548 1.00 59.78 146 LYS A C 1
ATOM 1189 O O . LYS A 1 146 ? 29.456 4.610 -3.894 1.00 59.78 146 LYS A O 1
ATOM 1194 N N . THR A 1 147 ? 29.938 2.425 -3.820 1.00 59.31 147 THR A N 1
ATOM 1195 C CA . THR A 1 147 ? 31.139 2.420 -4.663 1.00 59.31 147 THR A CA 1
ATOM 1196 C C . THR A 1 147 ? 30.833 2.186 -6.144 1.00 59.31 147 THR A C 1
ATOM 1198 O O . THR A 1 147 ? 31.707 2.405 -6.976 1.00 59.31 147 THR A O 1
ATOM 1201 N N . SER A 1 148 ? 29.617 1.753 -6.485 1.00 68.44 148 SER A N 1
ATOM 1202 C CA . SER A 1 148 ? 29.227 1.462 -7.867 1.00 68.44 148 SER A CA 1
ATOM 1203 C C . SER A 1 148 ? 28.858 2.737 -8.625 1.00 68.44 148 SER A C 1
ATOM 1205 O O . SER A 1 148 ? 28.184 3.626 -8.088 1.00 68.44 148 SER A O 1
ATOM 1207 N N . GLN A 1 149 ? 29.281 2.811 -9.889 1.00 81.31 149 GLN A N 1
ATOM 1208 C CA . GLN A 1 149 ? 28.870 3.862 -10.817 1.00 81.31 149 GLN A CA 1
ATOM 1209 C C . GLN A 1 149 ? 27.346 3.833 -11.007 1.00 81.31 149 GLN A C 1
ATOM 1211 O O . GLN A 1 149 ? 26.739 2.762 -11.050 1.00 81.31 149 GLN A O 1
ATOM 1216 N N . SER A 1 150 ? 26.726 5.012 -11.110 1.00 90.06 150 SER A N 1
ATOM 1217 C CA . SER A 1 150 ? 25.305 5.105 -11.447 1.00 90.06 150 SER A CA 1
ATOM 1218 C C . SER A 1 150 ? 25.049 4.631 -12.876 1.00 90.06 150 SER A C 1
ATOM 1220 O O . SER A 1 150 ? 25.840 4.912 -13.776 1.00 90.06 150 SER A O 1
ATOM 1222 N N . LEU A 1 151 ? 23.931 3.938 -13.066 1.00 91.12 151 LEU A N 1
ATOM 1223 C CA . LEU A 1 151 ? 23.456 3.481 -14.369 1.00 91.12 151 LEU A CA 1
ATOM 1224 C C . LEU A 1 151 ? 22.152 4.202 -14.707 1.00 91.12 151 LEU A C 1
ATOM 1226 O O . LEU A 1 151 ? 21.357 4.493 -13.808 1.00 91.12 151 LEU A O 1
ATOM 1230 N N . SER A 1 152 ? 21.928 4.486 -15.991 1.00 92.75 152 SER A N 1
ATOM 1231 C CA . SER A 1 152 ? 20.639 5.020 -16.421 1.00 92.75 152 SER A CA 1
ATOM 1232 C C . SER A 1 152 ? 19.553 3.947 -16.336 1.00 92.75 152 SER A C 1
ATOM 1234 O O . SER A 1 152 ? 19.835 2.752 -16.461 1.00 92.75 152 SER A O 1
ATOM 1236 N N . GLY A 1 153 ? 18.299 4.369 -16.166 1.00 91.06 153 GLY A N 1
ATOM 1237 C CA . GLY A 1 153 ? 17.154 3.459 -16.197 1.00 91.06 153 GLY A CA 1
ATOM 1238 C C . GLY A 1 153 ? 17.071 2.679 -17.509 1.00 91.06 153 GLY A C 1
ATOM 1239 O O . GLY A 1 153 ? 16.782 1.489 -17.481 1.00 91.06 153 GLY A O 1
ATOM 1240 N N . LYS A 1 154 ? 17.427 3.307 -18.639 1.00 89.12 154 LYS A N 1
ATOM 1241 C CA . LYS A 1 154 ? 17.544 2.636 -19.944 1.00 89.12 154 LYS A CA 1
ATOM 1242 C C . LYS A 1 154 ? 18.526 1.465 -19.932 1.00 89.12 154 LYS A C 1
ATOM 1244 O O . LYS A 1 154 ? 18.162 0.377 -20.355 1.00 89.12 154 LYS A O 1
ATOM 1249 N N . VAL A 1 155 ? 19.745 1.667 -19.423 1.00 89.56 155 VAL A 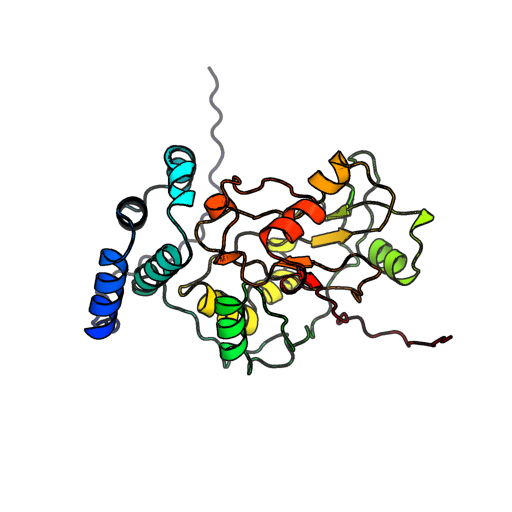N 1
ATOM 1250 C CA . VAL A 1 155 ? 20.764 0.601 -19.367 1.00 89.56 155 VAL A CA 1
ATOM 1251 C C . VAL A 1 155 ? 20.296 -0.557 -18.488 1.00 89.56 155 VAL A C 1
ATOM 1253 O O . VAL A 1 155 ? 20.515 -1.718 -18.824 1.00 89.56 155 VAL A O 1
ATOM 1256 N N . LEU A 1 156 ? 19.639 -0.252 -17.367 1.00 89.50 156 LEU A N 1
ATOM 1257 C CA . LEU A 1 156 ? 19.091 -1.278 -16.483 1.00 89.50 156 LEU A CA 1
ATOM 1258 C C . LEU A 1 156 ? 17.934 -2.042 -17.140 1.00 89.50 156 LEU A C 1
ATOM 1260 O O . LEU A 1 156 ? 17.901 -3.265 -17.041 1.00 89.50 156 LEU A O 1
ATOM 1264 N N . LEU A 1 157 ? 17.032 -1.353 -17.842 1.00 87.06 157 LEU A N 1
ATOM 1265 C CA . LEU A 1 157 ? 15.920 -1.981 -18.558 1.00 87.06 157 LEU A CA 1
ATOM 1266 C C . LEU A 1 157 ? 16.421 -2.900 -19.684 1.00 87.06 157 LEU A C 1
ATOM 1268 O O . LEU A 1 157 ? 16.021 -4.058 -19.742 1.00 87.06 157 LEU A O 1
ATOM 1272 N N . GLU A 1 158 ? 17.366 -2.431 -20.505 1.00 85.62 158 GLU A N 1
ATOM 1273 C CA . GLU A 1 158 ? 18.005 -3.241 -21.556 1.00 85.62 158 GLU A CA 1
ATOM 1274 C C . GLU A 1 158 ? 18.688 -4.491 -20.974 1.00 85.62 158 GLU A C 1
ATOM 1276 O O . GLU A 1 158 ? 18.627 -5.574 -21.558 1.00 85.62 158 GLU A O 1
ATOM 1281 N N . ALA A 1 159 ? 19.319 -4.370 -19.801 1.00 84.25 159 ALA A N 1
ATOM 1282 C CA . ALA A 1 159 ? 19.937 -5.506 -19.123 1.00 84.25 159 ALA A CA 1
ATOM 1283 C C . ALA A 1 159 ? 18.908 -6.525 -18.598 1.00 84.25 159 ALA A C 1
ATOM 1285 O O . ALA A 1 159 ? 19.184 -7.727 -18.635 1.00 84.25 159 ALA A O 1
ATOM 1286 N N . MET A 1 160 ? 17.734 -6.071 -18.136 1.00 81.50 160 MET A N 1
ATOM 1287 C CA . MET A 1 160 ? 16.630 -6.965 -17.759 1.00 81.50 160 MET A CA 1
ATOM 1288 C C . MET A 1 160 ? 16.085 -7.723 -18.973 1.00 81.50 160 MET A C 1
ATOM 1290 O O . MET A 1 160 ? 15.882 -8.930 -18.893 1.00 81.50 160 MET A O 1
ATOM 1294 N N . GLU A 1 161 ? 15.897 -7.041 -20.105 1.00 77.88 161 GLU A N 1
ATOM 1295 C CA . GLU A 1 161 ? 15.385 -7.646 -21.344 1.00 77.88 161 GLU A CA 1
ATOM 1296 C C . GLU A 1 161 ? 16.326 -8.713 -21.915 1.00 77.88 161 GLU A C 1
ATOM 1298 O O . GLU A 1 161 ? 15.884 -9.744 -22.416 1.00 77.88 161 GLU A O 1
ATOM 1303 N N . GLN A 1 162 ? 17.636 -8.481 -21.827 1.00 77.12 162 GLN A N 1
ATOM 1304 C CA . GLN A 1 162 ? 18.649 -9.415 -22.322 1.00 77.12 162 GLN A CA 1
ATOM 1305 C C . GLN A 1 162 ? 18.867 -10.622 -21.399 1.00 77.12 162 GLN A C 1
ATOM 1307 O O . GLN A 1 162 ? 19.647 -11.504 -21.755 1.00 77.12 162 GLN A O 1
ATOM 1312 N N . ASN A 1 163 ? 18.218 -10.649 -20.227 1.00 65.94 163 ASN A N 1
ATOM 1313 C CA . ASN A 1 163 ? 18.403 -11.646 -19.174 1.00 65.94 163 ASN A CA 1
ATOM 1314 C C . ASN A 1 163 ? 19.893 -11.945 -18.923 1.00 65.94 163 ASN A C 1
ATOM 1316 O O . ASN A 1 163 ? 20.340 -13.084 -19.038 1.00 65.94 163 ASN A O 1
ATOM 1320 N N . ASN A 1 164 ? 20.678 -10.895 -18.645 1.00 60.97 164 ASN A N 1
ATOM 1321 C CA . ASN A 1 164 ? 22.133 -10.975 -18.462 1.00 60.97 164 ASN A CA 1
ATOM 1322 C C . ASN A 1 164 ? 22.529 -10.800 -16.974 1.00 60.97 164 ASN A C 1
ATOM 1324 O O . ASN A 1 164 ? 23.162 -9.796 -16.621 1.00 60.97 164 ASN A O 1
ATOM 1328 N N . PRO A 1 165 ? 22.128 -11.729 -16.078 1.00 57.72 165 PRO A N 1
ATOM 1329 C CA . PRO A 1 165 ? 22.313 -11.600 -14.630 1.00 57.72 165 PRO A CA 1
ATOM 1330 C C . PRO A 1 165 ? 23.789 -11.632 -14.218 1.00 57.72 165 PRO A C 1
ATOM 1332 O O . PRO A 1 165 ? 24.154 -11.072 -13.190 1.00 57.72 165 PRO A O 1
ATOM 1335 N N . ASP A 1 166 ? 24.665 -12.200 -15.049 1.00 59.66 166 ASP A N 1
ATOM 1336 C CA . ASP A 1 166 ? 26.090 -12.367 -14.741 1.00 59.66 166 ASP A CA 1
ATOM 1337 C C . ASP A 1 166 ? 26.836 -11.033 -14.548 1.00 59.66 166 ASP A C 1
ATOM 1339 O O . ASP A 1 166 ? 27.954 -11.009 -14.030 1.00 59.66 166 ASP A O 1
ATOM 1343 N N . LYS A 1 167 ? 26.238 -9.906 -14.961 1.00 66.44 167 LYS A N 1
ATOM 1344 C CA . LYS A 1 167 ? 26.834 -8.566 -14.834 1.00 66.44 167 LYS A CA 1
ATOM 1345 C C . LYS A 1 167 ? 26.206 -7.687 -13.757 1.00 66.44 167 LYS A C 1
ATOM 1347 O O . LYS A 1 167 ? 26.856 -6.729 -13.337 1.00 66.44 167 LYS A O 1
ATOM 1352 N N . LEU A 1 168 ? 24.972 -7.959 -13.334 1.00 77.19 168 LEU A N 1
ATOM 1353 C CA . LEU A 1 168 ? 24.223 -7.112 -12.404 1.00 77.19 168 LEU A CA 1
ATOM 1354 C C . LEU A 1 168 ? 23.543 -7.975 -11.345 1.00 77.19 168 LEU A C 1
ATOM 1356 O O . LEU A 1 168 ? 22.794 -8.886 -11.669 1.00 77.19 168 LEU A O 1
ATOM 1360 N N . ALA A 1 169 ? 23.743 -7.625 -10.078 1.00 78.75 169 ALA A N 1
ATOM 1361 C CA . ALA A 1 169 ? 23.088 -8.276 -8.952 1.00 78.75 169 ALA A CA 1
ATOM 1362 C C . ALA A 1 169 ? 22.584 -7.232 -7.951 1.00 78.75 169 ALA A C 1
ATOM 1364 O O . ALA A 1 169 ? 23.139 -6.135 -7.827 1.00 78.75 169 ALA A O 1
ATOM 1365 N N . GLY A 1 170 ? 21.545 -7.584 -7.196 1.00 80.50 170 GLY A N 1
ATOM 1366 C CA . GLY A 1 170 ? 21.040 -6.736 -6.120 1.00 80.50 170 GLY A CA 1
ATOM 1367 C C . GLY A 1 170 ? 19.986 -5.730 -6.564 1.00 80.50 170 GLY A C 1
ATOM 1368 O O . GLY A 1 170 ? 19.305 -5.900 -7.573 1.00 80.50 170 GLY A O 1
ATOM 1369 N N . THR A 1 171 ? 19.809 -4.689 -5.749 1.00 86.50 171 THR A N 1
ATOM 1370 C CA . THR A 1 171 ? 18.775 -3.670 -5.956 1.00 86.50 171 THR A CA 1
ATOM 1371 C C . THR A 1 171 ? 19.402 -2.321 -6.284 1.00 86.50 171 THR A C 1
ATOM 1373 O O . THR A 1 171 ? 20.211 -1.803 -5.505 1.00 86.50 171 THR A O 1
ATOM 1376 N N . TYR A 1 172 ? 18.970 -1.728 -7.393 1.00 89.50 172 TYR A N 1
ATOM 1377 C CA . TYR A 1 172 ? 19.376 -0.403 -7.852 1.00 89.50 172 TYR A CA 1
ATOM 1378 C C . TYR A 1 172 ? 18.249 0.586 -7.583 1.00 89.50 172 TYR A C 1
ATOM 1380 O O . TYR A 1 172 ? 17.186 0.495 -8.186 1.00 89.50 172 TYR A O 1
ATOM 1388 N N . TRP A 1 173 ? 18.474 1.527 -6.671 1.00 91.75 173 TRP A N 1
ATOM 1389 C CA . TRP A 1 173 ? 17.488 2.535 -6.281 1.00 91.75 173 TRP A CA 1
ATOM 1390 C C . TRP A 1 173 ? 17.692 3.810 -7.079 1.00 91.75 173 TRP A C 1
ATOM 1392 O O . TRP A 1 173 ? 18.833 4.172 -7.376 1.00 91.75 173 TRP A O 1
ATOM 1402 N N . LEU A 1 174 ? 16.607 4.522 -7.384 1.00 92.00 174 LEU A N 1
ATOM 1403 C CA . LEU A 1 174 ? 16.726 5.875 -7.913 1.00 92.00 174 LEU A CA 1
ATOM 1404 C C . LEU A 1 174 ? 17.558 6.719 -6.939 1.00 92.00 174 LEU A C 1
ATOM 1406 O O . LEU A 1 174 ? 17.273 6.757 -5.740 1.00 92.00 174 LEU A O 1
ATOM 1410 N N . LYS A 1 175 ? 18.605 7.368 -7.458 1.00 89.06 175 LYS A N 1
ATOM 1411 C CA . LYS A 1 175 ? 19.609 8.062 -6.641 1.00 89.06 175 LYS A CA 1
ATOM 1412 C C . LYS A 1 175 ? 19.004 9.191 -5.806 1.00 89.06 175 LYS A C 1
ATOM 1414 O O . LYS A 1 175 ? 19.417 9.395 -4.667 1.00 89.06 175 LYS A O 1
ATOM 1419 N N . ASP A 1 176 ? 18.040 9.905 -6.376 1.00 87.31 176 ASP A N 1
ATOM 1420 C CA . ASP A 1 176 ? 17.278 10.941 -5.692 1.00 87.31 176 ASP A CA 1
ATOM 1421 C C . ASP A 1 176 ? 15.779 10.636 -5.777 1.00 87.31 176 ASP A C 1
ATOM 1423 O O . ASP A 1 176 ? 15.148 10.797 -6.817 1.00 87.31 176 ASP A O 1
ATOM 1427 N N . GLN A 1 177 ? 15.200 10.189 -4.665 1.00 81.88 177 GLN A N 1
ATOM 1428 C CA . GLN A 1 177 ? 13.771 9.877 -4.590 1.00 81.88 177 GLN A CA 1
ATOM 1429 C C . GLN A 1 177 ? 12.892 11.135 -4.626 1.00 81.88 177 GLN A C 1
ATOM 1431 O O . GLN A 1 177 ? 11.748 11.055 -5.074 1.00 81.88 177 GLN A O 1
ATOM 1436 N N . ASN A 1 178 ? 13.417 12.301 -4.222 1.00 85.94 178 ASN A N 1
ATOM 1437 C CA . ASN A 1 178 ? 12.667 13.554 -4.329 1.00 85.94 178 ASN A CA 1
ATOM 1438 C C . ASN A 1 178 ? 12.450 13.935 -5.793 1.00 85.94 178 ASN A C 1
ATOM 1440 O O . ASN A 1 178 ? 11.386 14.450 -6.124 1.00 85.94 178 ASN A O 1
ATOM 1444 N N . THR A 1 179 ? 13.417 13.619 -6.664 1.00 84.12 179 THR A N 1
ATOM 1445 C CA . THR A 1 179 ? 13.275 13.804 -8.112 1.00 84.12 179 THR A CA 1
ATOM 1446 C C . THR A 1 179 ? 12.023 13.087 -8.622 1.00 84.12 179 THR A C 1
ATOM 1448 O O . THR A 1 179 ? 11.170 13.730 -9.222 1.00 84.12 179 THR A O 1
ATOM 1451 N N . ALA A 1 180 ? 11.833 11.796 -8.318 1.00 84.88 180 ALA A N 1
ATOM 1452 C CA . ALA A 1 180 ? 10.651 11.073 -8.795 1.00 84.88 180 ALA A CA 1
ATOM 1453 C C . ALA A 1 180 ? 9.332 11.672 -8.292 1.00 84.88 180 ALA A C 1
ATOM 1455 O O . ALA A 1 180 ? 8.398 11.823 -9.071 1.00 84.88 180 ALA A O 1
ATOM 1456 N N . ALA A 1 181 ? 9.256 12.049 -7.014 1.00 84.38 181 ALA A N 1
ATOM 1457 C CA . ALA A 1 181 ? 8.038 12.624 -6.444 1.00 84.38 181 ALA A CA 1
ATOM 1458 C C . ALA A 1 181 ? 7.661 13.994 -7.050 1.00 84.38 181 ALA A C 1
ATOM 1460 O O . ALA A 1 181 ? 6.501 14.394 -6.976 1.00 84.38 181 ALA A O 1
ATOM 1461 N N . GLN A 1 182 ? 8.627 14.717 -7.625 1.00 86.38 182 GLN A N 1
ATOM 1462 C CA . GLN A 1 182 ? 8.433 16.043 -8.224 1.00 86.38 182 GLN A CA 1
ATOM 1463 C C . GLN A 1 182 ? 8.279 16.008 -9.750 1.00 86.38 182 GLN A C 1
ATOM 1465 O O . GLN A 1 182 ? 7.910 17.018 -10.350 1.00 86.38 182 GLN A O 1
ATOM 1470 N N . MET A 1 183 ? 8.551 14.870 -10.390 1.00 89.62 183 MET A N 1
ATOM 1471 C CA . MET A 1 183 ? 8.433 14.728 -11.838 1.00 89.62 183 MET A CA 1
ATOM 1472 C C . MET A 1 183 ? 6.966 14.603 -12.271 1.00 89.62 183 MET A C 1
ATOM 1474 O O . MET A 1 183 ? 6.247 13.747 -11.738 1.00 89.62 183 MET A O 1
ATOM 1478 N N . PRO A 1 184 ? 6.513 15.396 -13.263 1.00 89.94 184 PRO A N 1
ATOM 1479 C CA . PRO A 1 184 ? 5.135 15.356 -13.747 1.00 89.94 184 PRO A CA 1
ATOM 1480 C C . PRO A 1 184 ? 4.673 13.963 -14.183 1.00 89.94 184 PRO A C 1
ATOM 1482 O O . PRO A 1 184 ? 3.519 13.607 -13.969 1.00 89.94 184 PRO A O 1
ATOM 1485 N N . GLU A 1 185 ? 5.554 13.157 -14.770 1.00 88.56 185 GLU A N 1
ATOM 1486 C CA . GLU A 1 185 ? 5.235 11.824 -15.279 1.00 88.56 185 GLU A CA 1
ATOM 1487 C C . GLU A 1 185 ? 4.837 10.863 -14.155 1.00 88.56 185 GLU A C 1
ATOM 1489 O O . GLU A 1 185 ? 3.852 10.141 -14.288 1.00 88.56 185 GLU A O 1
ATOM 1494 N N . PHE A 1 186 ? 5.550 10.890 -13.026 1.00 90.25 186 PHE A N 1
ATOM 1495 C CA . PHE A 1 186 ? 5.227 10.050 -11.870 1.00 90.25 186 PHE A CA 1
ATOM 1496 C C . PHE A 1 186 ? 4.111 10.646 -11.019 1.00 90.25 186 PHE A C 1
ATOM 1498 O O . PHE A 1 186 ? 3.275 9.900 -10.513 1.00 90.25 186 PHE A O 1
ATOM 1505 N N . ALA A 1 187 ? 4.039 11.975 -10.910 1.00 90.00 187 ALA A N 1
ATOM 1506 C CA . ALA A 1 187 ? 2.930 12.648 -10.242 1.00 90.00 187 ALA A CA 1
ATOM 1507 C C . ALA A 1 187 ? 1.592 12.326 -10.927 1.00 90.00 187 ALA A C 1
ATOM 1509 O O . ALA A 1 187 ? 0.620 12.009 -10.247 1.00 90.00 187 ALA A O 1
ATOM 1510 N N . ARG A 1 188 ? 1.549 12.309 -12.267 1.00 90.62 188 ARG A N 1
ATOM 1511 C CA . ARG A 1 188 ? 0.353 11.909 -13.030 1.00 90.62 188 ARG A CA 1
ATOM 1512 C C . ARG A 1 188 ? -0.116 10.493 -12.718 1.00 90.62 188 ARG A C 1
ATOM 1514 O O . ARG A 1 188 ? -1.307 10.247 -12.801 1.00 90.62 188 ARG A O 1
ATOM 1521 N N . ILE A 1 189 ? 0.796 9.590 -12.369 1.00 91.25 189 ILE A N 1
ATOM 1522 C CA . ILE A 1 189 ? 0.454 8.231 -11.941 1.00 91.25 189 ILE A CA 1
ATOM 1523 C C . ILE A 1 189 ? -0.030 8.246 -10.492 1.00 91.25 189 ILE A C 1
ATOM 1525 O O . ILE A 1 189 ? -1.115 7.760 -10.200 1.00 91.25 189 ILE A O 1
ATOM 1529 N N . ALA A 1 190 ? 0.749 8.827 -9.578 1.00 91.38 190 ALA A N 1
ATOM 1530 C CA . ALA A 1 190 ? 0.434 8.837 -8.150 1.00 91.38 190 ALA A CA 1
ATOM 1531 C C . ALA A 1 190 ? -0.905 9.526 -7.830 1.00 91.38 190 ALA A C 1
ATOM 1533 O O . ALA A 1 190 ? -1.582 9.136 -6.879 1.00 91.38 190 ALA A O 1
ATOM 1534 N N . PHE A 1 191 ? -1.275 10.531 -8.627 1.00 92.12 191 PHE A N 1
ATOM 1535 C CA . PHE A 1 191 ? -2.515 11.297 -8.507 1.00 92.12 191 PHE A CA 1
ATOM 1536 C C . PHE A 1 191 ? -3.507 11.004 -9.639 1.00 92.12 191 PHE A C 1
ATOM 1538 O O . PHE A 1 191 ? -4.386 11.823 -9.903 1.00 92.12 191 PHE A O 1
ATOM 1545 N N . ASP A 1 192 ? -3.373 9.863 -10.321 1.00 92.75 192 ASP A N 1
ATOM 1546 C CA . ASP A 1 192 ? -4.354 9.466 -11.325 1.00 92.75 192 ASP A CA 1
ATOM 1547 C C . ASP A 1 192 ? -5.738 9.247 -10.673 1.00 92.75 192 ASP A C 1
ATOM 1549 O O . ASP A 1 192 ? -5.804 8.622 -9.607 1.00 92.75 192 ASP A O 1
ATOM 1553 N N . PRO A 1 193 ? -6.841 9.702 -11.299 1.00 92.00 193 PRO A N 1
ATOM 1554 C CA . PRO A 1 193 ? -8.206 9.498 -10.809 1.00 92.00 193 PRO A CA 1
ATOM 1555 C C . PRO A 1 193 ? -8.547 8.064 -10.393 1.00 92.00 193 PRO A C 1
ATOM 1557 O O . PRO A 1 193 ? -9.181 7.859 -9.353 1.00 92.00 193 PRO A O 1
ATOM 1560 N N . TYR A 1 194 ? -8.075 7.068 -11.149 1.00 91.81 194 TYR A N 1
ATOM 1561 C CA . TYR A 1 194 ? -8.290 5.656 -10.839 1.00 91.81 194 TYR A CA 1
ATOM 1562 C C . TYR A 1 194 ? -7.598 5.266 -9.527 1.00 91.81 194 TYR A C 1
ATOM 1564 O O . TYR A 1 194 ? -8.230 4.736 -8.609 1.00 91.81 194 TYR A O 1
ATOM 1572 N N . ILE A 1 195 ? -6.304 5.592 -9.403 1.00 93.31 195 ILE A N 1
ATOM 1573 C CA . ILE A 1 195 ? -5.512 5.307 -8.200 1.00 93.31 195 ILE A CA 1
ATOM 1574 C C . ILE A 1 195 ? -6.104 6.032 -6.991 1.00 93.31 195 ILE A C 1
ATOM 1576 O O . ILE A 1 195 ? -6.261 5.418 -5.935 1.00 93.31 195 ILE A O 1
ATOM 1580 N N . LEU A 1 196 ? -6.463 7.311 -7.130 1.00 93.88 196 LEU A N 1
ATOM 1581 C CA . LEU A 1 196 ? -7.049 8.090 -6.040 1.00 93.88 196 LEU A CA 1
ATOM 1582 C C . LEU A 1 196 ? -8.391 7.521 -5.583 1.00 93.88 196 LEU A C 1
ATOM 1584 O O . LEU A 1 196 ? -8.613 7.440 -4.376 1.00 93.88 196 LEU A O 1
ATOM 1588 N N . SER A 1 197 ? -9.243 7.071 -6.506 1.00 92.75 197 SER A N 1
ATOM 1589 C CA . SER A 1 197 ? -10.540 6.477 -6.167 1.00 92.75 197 SER A CA 1
ATOM 1590 C C . SER A 1 197 ? -10.373 5.152 -5.410 1.00 92.75 197 SER A C 1
ATOM 1592 O O . SER A 1 197 ? -10.977 4.967 -4.352 1.00 92.75 197 SER A O 1
ATOM 1594 N N . VAL A 1 198 ? -9.474 4.266 -5.862 1.00 94.12 198 VAL A N 1
ATOM 1595 C CA . VAL A 1 198 ? -9.167 3.004 -5.156 1.00 94.12 198 VAL A CA 1
ATOM 1596 C C . VAL A 1 198 ? -8.545 3.269 -3.782 1.00 94.12 198 VAL A C 1
ATOM 1598 O O . VAL A 1 198 ? -8.989 2.724 -2.769 1.00 94.12 198 VAL A O 1
ATOM 1601 N N . VAL A 1 199 ? -7.515 4.118 -3.720 1.00 95.94 199 VAL A N 1
ATOM 1602 C CA . VAL A 1 199 ? -6.778 4.405 -2.481 1.00 95.94 199 VAL A CA 1
ATOM 1603 C C . VAL A 1 199 ? -7.669 5.126 -1.473 1.00 95.94 199 VAL A C 1
ATOM 1605 O O . VAL A 1 199 ? -7.663 4.768 -0.295 1.00 95.94 199 VAL A O 1
ATOM 1608 N N . SER A 1 200 ? -8.445 6.121 -1.907 1.00 95.56 200 SER A N 1
ATOM 1609 C CA . SER A 1 200 ? -9.364 6.843 -1.028 1.00 95.56 200 SER A CA 1
ATOM 1610 C C . SER A 1 200 ? -10.497 5.944 -0.545 1.00 95.56 200 SER A C 1
ATOM 1612 O O . SER A 1 200 ? -10.816 5.980 0.644 1.00 95.56 200 SER A O 1
ATOM 1614 N N . GLY A 1 201 ? -11.032 5.079 -1.415 1.00 95.12 201 GLY A N 1
ATOM 1615 C CA . GLY A 1 201 ? -12.017 4.064 -1.048 1.00 95.12 201 GLY A CA 1
ATOM 1616 C C . GLY A 1 201 ? -11.496 3.114 0.032 1.00 95.12 201 GLY A C 1
ATOM 1617 O O . GLY A 1 201 ? -12.111 2.988 1.088 1.00 95.12 201 GLY A O 1
ATOM 1618 N N . TYR A 1 202 ? -10.311 2.527 -0.164 1.00 96.06 202 TYR A N 1
ATOM 1619 C CA . TYR A 1 202 ? -9.705 1.622 0.820 1.00 96.06 202 TYR A CA 1
ATOM 1620 C C . TYR A 1 202 ? -9.324 2.327 2.131 1.00 96.06 202 TYR A C 1
ATOM 1622 O O . TYR A 1 202 ? -9.548 1.806 3.230 1.00 96.06 202 TYR A O 1
ATOM 1630 N N . LEU A 1 203 ? -8.735 3.526 2.069 1.00 96.25 203 LEU A N 1
ATOM 1631 C CA . LEU A 1 203 ? -8.397 4.283 3.277 1.00 96.25 203 LEU A CA 1
ATOM 1632 C C . LEU A 1 203 ? -9.644 4.818 3.986 1.00 96.25 203 LEU A C 1
ATOM 1634 O O . LEU A 1 203 ? -9.594 4.982 5.205 1.00 96.25 203 LEU A O 1
ATOM 1638 N N . GLY A 1 204 ? -10.758 4.989 3.274 1.00 95.19 204 GLY A N 1
ATOM 1639 C CA . GLY A 1 204 ? -12.031 5.497 3.784 1.00 95.19 204 GLY A CA 1
ATOM 1640 C C . GLY A 1 204 ? -12.010 6.993 4.103 1.00 95.19 204 GLY A C 1
ATOM 1641 O O . GLY A 1 204 ? -12.857 7.468 4.850 1.00 95.19 204 GLY A O 1
ATOM 1642 N N . CYS A 1 205 ? -11.029 7.730 3.583 1.00 94.19 205 CYS A N 1
ATOM 1643 C CA . CYS A 1 205 ? -10.892 9.177 3.730 1.00 94.19 205 CYS A CA 1
ATOM 1644 C C . CYS A 1 205 ? -9.993 9.741 2.619 1.00 94.19 205 CYS A C 1
ATOM 1646 O O . CYS A 1 205 ? -9.434 8.988 1.811 1.00 94.19 205 CYS A O 1
ATOM 1648 N N . THR A 1 206 ? -9.818 11.062 2.589 1.00 94.50 206 THR A N 1
ATOM 1649 C CA . THR A 1 206 ? -8.869 11.713 1.675 1.00 94.50 206 THR A CA 1
ATOM 1650 C C . THR A 1 206 ? -7.443 11.185 1.927 1.00 94.50 206 THR A C 1
ATOM 1652 O O . THR A 1 206 ? -6.972 11.238 3.069 1.00 94.50 206 THR A O 1
ATOM 1655 N N . PRO A 1 207 ? -6.742 10.652 0.909 1.00 94.44 207 PRO A N 1
ATOM 1656 C CA . PRO A 1 207 ? -5.399 10.112 1.069 1.00 94.44 207 PRO A CA 1
ATOM 1657 C C . PRO A 1 207 ? -4.327 11.206 1.098 1.00 94.44 207 PRO A C 1
ATOM 1659 O O . PRO A 1 207 ? -4.482 12.277 0.517 1.00 94.44 207 PRO A O 1
ATOM 1662 N N . ILE A 1 208 ? -3.190 10.893 1.722 1.00 92.69 208 ILE A N 1
ATOM 1663 C CA . ILE A 1 208 ? -1.970 11.703 1.655 1.00 92.69 208 ILE A CA 1
ATOM 1664 C C . ILE A 1 208 ? -0.891 10.859 0.984 1.00 92.69 208 ILE A C 1
ATOM 1666 O O . ILE A 1 208 ? -0.503 9.811 1.502 1.00 92.69 208 ILE A O 1
ATOM 1670 N N . HIS A 1 209 ? -0.390 11.324 -0.159 1.00 93.06 209 HIS A N 1
ATOM 1671 C CA . HIS A 1 209 ? 0.749 10.702 -0.821 1.00 93.06 209 HIS A CA 1
ATOM 1672 C C . HIS A 1 209 ? 2.041 11.038 -0.063 1.00 93.06 209 HIS A C 1
ATOM 1674 O O . HIS A 1 209 ? 2.371 12.208 0.132 1.00 93.06 209 HIS A O 1
ATOM 1680 N N . VAL A 1 210 ? 2.767 10.009 0.378 1.00 91.00 210 VAL A N 1
ATOM 1681 C CA . VAL A 1 210 ? 3.957 10.172 1.232 1.00 91.00 210 VAL A CA 1
ATOM 1682 C C . VAL A 1 210 ? 5.268 9.842 0.529 1.00 91.00 210 VAL A C 1
ATOM 1684 O O . VAL A 1 210 ? 6.307 10.349 0.946 1.00 91.00 210 VAL A O 1
ATOM 1687 N N . GLN A 1 211 ? 5.252 8.985 -0.497 1.00 90.31 211 GLN A N 1
ATOM 1688 C CA . GLN A 1 211 ? 6.482 8.483 -1.105 1.00 90.31 211 GLN A CA 1
ATOM 1689 C C . GLN A 1 211 ? 6.245 7.878 -2.493 1.00 90.31 211 GLN A C 1
ATOM 1691 O O . GLN A 1 211 ? 5.389 7.013 -2.655 1.00 90.31 211 GLN A O 1
ATOM 1696 N N . THR A 1 212 ? 7.096 8.256 -3.450 1.00 92.25 212 THR A N 1
ATOM 1697 C CA . THR A 1 212 ? 7.252 7.591 -4.751 1.00 92.25 212 THR A CA 1
ATOM 1698 C C . THR A 1 212 ? 8.628 6.939 -4.796 1.00 92.25 212 THR A C 1
ATOM 1700 O O . THR A 1 212 ? 9.642 7.615 -4.632 1.00 92.25 212 THR A O 1
ATOM 1703 N N . ASN A 1 213 ? 8.673 5.626 -5.019 1.00 91.69 213 ASN A N 1
ATOM 1704 C CA . ASN A 1 213 ? 9.916 4.862 -5.084 1.00 91.69 213 ASN A CA 1
ATOM 1705 C C . ASN A 1 213 ? 10.055 4.169 -6.427 1.00 91.69 213 ASN A C 1
ATOM 1707 O O . ASN A 1 213 ? 9.105 3.559 -6.907 1.00 91.69 213 ASN A O 1
ATOM 1711 N N . LEU A 1 214 ? 11.265 4.209 -6.978 1.00 92.31 214 LEU A N 1
ATOM 1712 C CA . LEU A 1 214 ? 11.641 3.453 -8.162 1.00 92.31 214 LEU A CA 1
ATOM 1713 C C . LEU A 1 214 ? 12.906 2.661 -7.863 1.00 92.31 214 LEU A C 1
ATOM 1715 O O . LEU A 1 214 ? 13.868 3.192 -7.291 1.00 92.31 214 LEU A O 1
ATOM 1719 N N . TRP A 1 215 ? 12.904 1.397 -8.264 1.00 91.75 215 TRP A N 1
ATOM 1720 C CA . TRP A 1 215 ? 14.063 0.532 -8.162 1.00 91.75 215 TRP A CA 1
ATOM 1721 C C . TRP A 1 215 ? 14.012 -0.580 -9.206 1.00 91.75 215 TRP A C 1
ATOM 1723 O O . TRP A 1 215 ? 12.945 -0.939 -9.695 1.00 91.75 215 TRP A O 1
ATOM 1733 N N . PHE A 1 216 ? 15.182 -1.138 -9.494 1.00 89.44 216 PHE A N 1
ATOM 1734 C CA . PHE A 1 216 ? 15.352 -2.375 -10.246 1.00 89.44 216 PHE A CA 1
ATOM 1735 C C . PHE A 1 216 ? 15.870 -3.461 -9.311 1.00 89.44 216 PHE A C 1
ATOM 1737 O O . PHE A 1 216 ? 16.696 -3.178 -8.437 1.00 89.44 216 PHE A O 1
ATOM 1744 N N . SER A 1 217 ? 15.420 -4.694 -9.518 1.00 86.06 217 SER A N 1
ATOM 1745 C CA . SER A 1 217 ? 15.872 -5.871 -8.777 1.00 86.06 217 SER A CA 1
ATOM 1746 C C . SER A 1 217 ? 16.442 -6.894 -9.752 1.00 86.06 217 SER A C 1
ATOM 1748 O O . SER A 1 217 ? 15.748 -7.304 -10.675 1.00 86.06 217 SER A O 1
ATOM 1750 N N . PHE A 1 218 ? 17.685 -7.312 -9.527 1.00 81.62 218 PHE A N 1
ATOM 1751 C CA . PHE A 1 218 ? 18.348 -8.366 -10.291 1.00 81.62 218 PHE A CA 1
ATOM 1752 C C . PHE A 1 218 ? 18.623 -9.570 -9.391 1.00 81.62 218 PHE A C 1
ATOM 1754 O O . PHE A 1 218 ? 19.053 -9.413 -8.239 1.00 81.62 218 PHE A O 1
ATOM 1761 N N . ALA A 1 219 ? 18.369 -10.764 -9.929 1.00 75.06 219 ALA A N 1
ATOM 1762 C CA . ALA A 1 219 ? 18.694 -12.021 -9.274 1.00 75.06 219 ALA A CA 1
ATOM 1763 C C . ALA A 1 219 ? 20.214 -12.153 -9.080 1.00 75.06 219 ALA A C 1
ATOM 1765 O O . ALA A 1 219 ? 21.008 -11.637 -9.859 1.00 75.06 219 ALA A O 1
ATOM 1766 N N . GLY A 1 220 ? 20.617 -12.831 -8.013 1.00 66.56 220 GLY A N 1
ATOM 1767 C CA . GLY A 1 220 ? 22.015 -13.110 -7.702 1.00 66.56 220 GLY A CA 1
ATOM 1768 C C . GLY A 1 220 ? 22.129 -13.708 -6.308 1.00 66.56 220 GLY A C 1
ATOM 1769 O O . GLY A 1 220 ? 21.254 -13.478 -5.470 1.00 66.56 220 GLY A O 1
ATOM 1770 N N . GLU A 1 221 ? 23.192 -14.471 -6.051 1.00 59.75 221 GLU A N 1
ATOM 1771 C CA . GLU A 1 221 ? 23.455 -14.977 -4.704 1.00 59.75 221 GLU A CA 1
ATOM 1772 C C . GLU A 1 221 ? 23.622 -13.800 -3.738 1.00 59.75 221 GLU A C 1
ATOM 1774 O O . GLU A 1 221 ? 24.461 -12.916 -3.921 1.00 59.75 221 GLU A O 1
ATOM 1779 N N . GLN A 1 222 ? 22.781 -13.770 -2.709 1.00 62.25 222 GLN A N 1
ATOM 1780 C CA . GLN A 1 222 ? 22.797 -12.734 -1.688 1.00 62.25 222 GLN A CA 1
ATOM 1781 C C . GLN A 1 222 ? 22.910 -13.394 -0.326 1.00 62.25 222 GLN A C 1
ATOM 1783 O O . GLN A 1 222 ? 22.191 -14.341 -0.010 1.00 62.25 222 GLN A O 1
ATOM 1788 N N . ASP A 1 223 ? 23.796 -12.863 0.512 1.00 67.38 223 ASP A N 1
ATOM 1789 C CA . ASP A 1 223 ? 23.829 -13.273 1.907 1.00 67.38 223 ASP A CA 1
ATOM 1790 C C . ASP A 1 223 ? 22.510 -12.904 2.619 1.00 67.38 223 ASP A C 1
ATOM 1792 O O . ASP A 1 223 ? 21.768 -11.999 2.222 1.00 67.38 223 ASP A O 1
ATOM 1796 N N . HIS A 1 224 ? 22.215 -13.591 3.724 1.00 61.09 224 HIS A N 1
ATOM 1797 C CA . HIS A 1 224 ? 20.994 -13.383 4.510 1.00 61.09 224 HIS A CA 1
ATOM 1798 C C . HIS A 1 224 ? 20.792 -11.912 4.929 1.00 61.09 224 HIS A C 1
ATOM 1800 O O . HIS A 1 224 ? 19.670 -11.408 5.030 1.00 61.09 224 HIS A O 1
ATOM 1806 N N . LYS A 1 225 ? 21.885 -11.189 5.193 1.00 60.09 225 LYS A N 1
ATOM 1807 C CA . LYS A 1 225 ? 21.836 -9.774 5.577 1.00 60.09 225 LYS A CA 1
ATOM 1808 C C . LYS A 1 225 ? 21.366 -8.904 4.409 1.00 60.09 225 LYS A C 1
ATOM 1810 O O . LYS A 1 225 ? 20.606 -7.957 4.620 1.00 60.09 225 LYS A O 1
ATOM 1815 N N . THR A 1 226 ? 21.786 -9.232 3.196 1.00 61.03 226 THR A N 1
ATOM 1816 C CA . THR A 1 226 ? 21.433 -8.551 1.954 1.00 61.03 226 THR A CA 1
ATOM 1817 C C . THR A 1 226 ? 19.999 -8.868 1.548 1.00 61.03 226 THR A C 1
ATOM 1819 O O . THR A 1 226 ? 19.252 -7.919 1.312 1.00 61.03 226 THR A O 1
ATOM 1822 N N . LEU A 1 227 ? 19.571 -10.134 1.628 1.00 63.41 227 LEU A N 1
ATOM 1823 C CA . LEU A 1 227 ? 18.171 -10.547 1.437 1.00 63.41 227 LEU A CA 1
ATOM 1824 C C . LEU A 1 227 ? 17.225 -9.775 2.375 1.00 63.41 227 LEU A C 1
ATOM 1826 O O . LEU A 1 227 ? 16.269 -9.128 1.944 1.00 63.41 227 LEU A O 1
ATOM 1830 N N . SER A 1 228 ? 17.558 -9.729 3.669 1.00 60.94 228 SER A N 1
ATOM 1831 C CA . SER A 1 228 ? 16.799 -8.982 4.683 1.00 60.94 228 SER A CA 1
ATOM 1832 C C . SER A 1 228 ? 16.747 -7.476 4.413 1.00 60.94 228 SER A C 1
ATOM 1834 O O . SER A 1 228 ? 15.675 -6.861 4.455 1.00 60.94 228 SER A O 1
ATOM 1836 N N . ARG A 1 229 ? 17.895 -6.872 4.075 1.00 58.53 229 ARG A N 1
ATOM 1837 C CA . ARG A 1 229 ? 18.015 -5.444 3.734 1.00 58.53 229 ARG A CA 1
ATOM 1838 C C . ARG A 1 229 ? 17.273 -5.084 2.447 1.00 58.53 229 ARG A C 1
ATOM 1840 O O . ARG A 1 229 ? 16.879 -3.928 2.286 1.00 58.53 229 ARG A O 1
ATOM 1847 N N . ASN A 1 230 ? 17.127 -6.030 1.527 1.00 65.69 230 ASN A N 1
ATOM 1848 C CA . ASN A 1 230 ? 16.401 -5.875 0.269 1.00 65.69 230 ASN A CA 1
ATOM 1849 C C . ASN A 1 230 ? 14.934 -6.298 0.379 1.00 65.69 230 ASN A C 1
ATOM 1851 O O . ASN A 1 230 ? 14.258 -6.353 -0.639 1.00 65.69 230 ASN A O 1
ATOM 1855 N N . ALA A 1 231 ? 14.441 -6.514 1.606 1.00 69.25 231 ALA A N 1
ATOM 1856 C CA . ALA A 1 231 ? 13.042 -6.824 1.880 1.00 69.25 231 ALA A CA 1
ATOM 1857 C C . ALA A 1 231 ? 12.566 -8.135 1.217 1.00 69.25 231 ALA A C 1
ATOM 1859 O O . ALA A 1 231 ? 11.389 -8.268 0.914 1.00 69.25 231 ALA A O 1
ATOM 1860 N N . GLN A 1 232 ? 13.477 -9.101 1.036 1.00 76.25 232 GLN A N 1
ATOM 1861 C CA . GLN A 1 232 ? 13.204 -10.409 0.420 1.00 76.25 232 GLN A CA 1
ATOM 1862 C C . GLN A 1 232 ? 12.830 -11.505 1.434 1.00 76.25 232 GLN A C 1
ATOM 1864 O O . GLN A 1 232 ? 12.585 -12.638 1.051 1.00 76.25 232 GLN A O 1
ATOM 1869 N N . PHE A 1 233 ? 12.772 -11.173 2.727 1.00 85.25 233 PHE A N 1
ATOM 1870 C CA . PHE A 1 233 ? 12.089 -11.994 3.731 1.00 85.25 233 PHE A CA 1
ATOM 1871 C C . PHE A 1 233 ? 10.691 -11.448 3.972 1.00 85.25 233 PHE A C 1
ATOM 1873 O O . PHE A 1 233 ? 10.496 -10.227 3.941 1.00 85.25 233 PHE A O 1
ATOM 1880 N N . PHE A 1 234 ? 9.748 -12.319 4.321 1.00 91.75 234 PHE A N 1
ATOM 1881 C CA . PHE A 1 234 ? 8.419 -11.885 4.723 1.00 91.75 234 PHE A CA 1
ATOM 1882 C C . PHE A 1 234 ? 8.479 -10.970 5.947 1.00 91.75 234 PHE A C 1
ATOM 1884 O O . PHE A 1 234 ? 9.245 -11.185 6.892 1.00 91.75 234 PHE A O 1
ATOM 1891 N N . HIS A 1 235 ? 7.669 -9.915 5.915 1.00 92.50 235 HIS A N 1
ATOM 1892 C CA . HIS A 1 235 ? 7.532 -8.957 7.003 1.00 92.50 235 HIS A CA 1
ATOM 1893 C C . HIS A 1 235 ? 6.249 -8.149 6.876 1.00 92.50 235 HIS A C 1
ATOM 1895 O O . HIS A 1 235 ? 5.642 -8.069 5.814 1.00 92.50 235 HIS A O 1
ATOM 1901 N N . GLN A 1 236 ? 5.882 -7.493 7.975 1.00 90.19 236 GLN A N 1
ATOM 1902 C CA . GLN A 1 236 ? 4.828 -6.488 7.989 1.00 90.19 236 GLN A CA 1
ATOM 1903 C C . GLN A 1 236 ? 5.419 -5.086 8.109 1.00 90.19 236 GLN A C 1
ATOM 1905 O O . GLN A 1 236 ? 6.200 -4.789 9.027 1.00 90.19 236 GLN A O 1
ATOM 1910 N N . ASP A 1 237 ? 4.991 -4.214 7.205 1.00 87.12 237 ASP A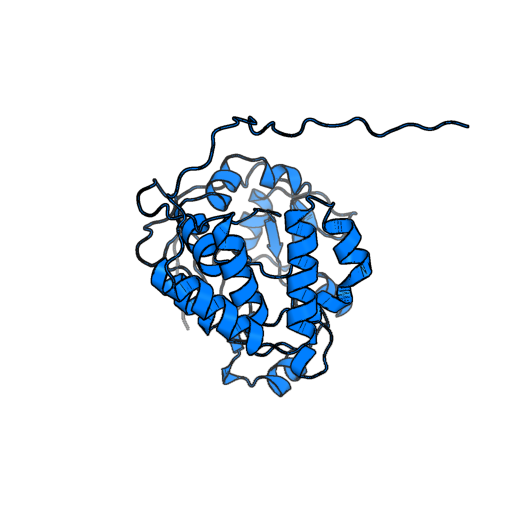 N 1
ATOM 1911 C CA . ASP A 1 237 ? 5.281 -2.792 7.269 1.00 87.12 237 ASP A CA 1
ATOM 1912 C C . ASP A 1 237 ? 4.349 -2.101 8.265 1.00 87.12 237 ASP A C 1
ATOM 1914 O O . ASP A 1 237 ? 3.133 -2.297 8.270 1.00 87.12 237 ASP A O 1
ATOM 1918 N N . LYS A 1 238 ? 4.926 -1.268 9.136 1.00 81.75 238 LYS A N 1
ATOM 1919 C CA . LYS A 1 238 ? 4.176 -0.521 10.156 1.00 81.75 238 LYS A CA 1
ATOM 1920 C C . LYS A 1 238 ? 4.609 0.940 10.210 1.00 81.75 238 LYS A C 1
ATOM 1922 O O . LYS A 1 238 ? 4.984 1.494 11.249 1.00 81.75 238 LYS A O 1
ATOM 1927 N N . GLU A 1 239 ? 4.574 1.567 9.043 1.00 80.94 239 GLU A N 1
ATOM 1928 C CA . GLU A 1 239 ? 4.967 2.962 8.848 1.00 80.94 239 GLU A CA 1
ATOM 1929 C C . GLU A 1 239 ? 3.857 3.926 9.279 1.00 80.94 239 GLU A C 1
ATOM 1931 O O . GLU A 1 239 ? 4.143 4.966 9.869 1.00 80.94 239 GLU A O 1
ATOM 1936 N N . PHE A 1 240 ? 2.594 3.551 9.078 1.00 86.75 240 PHE A N 1
ATOM 1937 C CA . PHE A 1 240 ? 1.427 4.360 9.430 1.00 86.75 240 PHE A CA 1
ATOM 1938 C C . PHE A 1 240 ? 0.331 3.503 10.070 1.00 86.75 240 PHE A C 1
ATOM 1940 O O . PHE A 1 240 ? 0.423 2.277 10.125 1.00 86.75 240 PHE A O 1
ATOM 1947 N N . VAL A 1 241 ? -0.695 4.162 10.612 1.00 87.94 241 VAL A N 1
ATOM 1948 C CA . VAL A 1 241 ? -1.824 3.490 11.275 1.00 87.94 241 VAL A CA 1
ATOM 1949 C C . VAL A 1 241 ? -2.695 2.729 10.270 1.00 87.94 241 VAL A C 1
ATOM 1951 O O . VAL A 1 241 ? -3.090 1.598 10.550 1.00 87.94 241 VAL A O 1
ATOM 1954 N N . LYS A 1 242 ? -2.946 3.332 9.106 1.00 90.75 242 LYS A N 1
ATOM 1955 C CA . LYS A 1 242 ? -3.592 2.742 7.931 1.00 90.75 242 LYS A CA 1
ATOM 1956 C C . LYS A 1 242 ? -2.908 3.342 6.701 1.00 90.75 242 LYS A C 1
ATOM 1958 O O . LYS A 1 242 ? -2.737 4.556 6.645 1.00 90.75 242 LYS A O 1
ATOM 1963 N N . PHE A 1 243 ? -2.447 2.505 5.781 1.00 94.06 243 PHE A N 1
ATOM 1964 C CA . PHE A 1 243 ? -1.790 2.915 4.540 1.00 94.06 243 PHE A CA 1
ATOM 1965 C C . PHE A 1 243 ? -1.955 1.813 3.494 1.00 94.06 243 PHE A C 1
ATOM 1967 O O . PHE A 1 243 ? -2.376 0.701 3.819 1.00 94.06 243 PHE A O 1
ATOM 1974 N N . ILE A 1 244 ? -1.617 2.134 2.253 1.00 95.69 244 ILE A N 1
ATOM 1975 C CA . ILE A 1 244 ? -1.603 1.212 1.123 1.00 95.69 244 ILE A CA 1
ATOM 1976 C C . ILE A 1 244 ? -0.371 1.512 0.270 1.00 95.69 244 ILE A C 1
ATOM 1978 O O . ILE A 1 244 ? 0.071 2.660 0.198 1.00 95.69 244 ILE A O 1
ATOM 1982 N N . LYS A 1 245 ? 0.205 0.474 -0.338 1.00 95.50 245 LYS A N 1
ATOM 1983 C CA . LYS A 1 245 ? 1.285 0.588 -1.321 1.00 95.50 245 LYS A CA 1
ATOM 1984 C C . LYS A 1 245 ? 0.730 0.183 -2.680 1.00 95.50 245 LYS A C 1
ATOM 1986 O O . LYS A 1 245 ? 0.120 -0.874 -2.794 1.00 95.50 245 LYS A O 1
ATOM 1991 N N . VAL A 1 246 ? 0.952 1.022 -3.685 1.00 94.50 246 VAL A N 1
ATOM 1992 C CA . VAL A 1 246 ? 0.609 0.727 -5.079 1.00 94.50 246 VAL A CA 1
ATOM 1993 C C . VAL A 1 246 ? 1.905 0.371 -5.795 1.00 94.50 246 VAL A C 1
ATOM 1995 O O . VAL A 1 246 ? 2.816 1.196 -5.873 1.00 94.50 246 VAL A O 1
ATOM 1998 N N . PHE A 1 247 ? 2.008 -0.870 -6.265 1.00 92.81 247 PHE A N 1
ATOM 1999 C CA . PHE A 1 247 ? 3.148 -1.344 -7.044 1.00 92.81 247 PHE A CA 1
ATOM 2000 C C . PHE A 1 247 ? 2.781 -1.346 -8.525 1.00 92.81 247 PHE A C 1
ATOM 2002 O O . PHE A 1 247 ? 1.709 -1.815 -8.897 1.00 92.81 247 PHE A O 1
ATOM 2009 N N . ILE A 1 248 ? 3.678 -0.830 -9.364 1.00 89.81 248 ILE A N 1
ATOM 2010 C CA . ILE A 1 248 ? 3.516 -0.808 -10.819 1.00 89.81 248 ILE A CA 1
ATOM 2011 C C . ILE A 1 248 ? 4.740 -1.488 -11.419 1.00 89.81 248 ILE A C 1
ATOM 2013 O O . ILE A 1 248 ? 5.866 -1.032 -11.216 1.00 89.81 248 ILE A O 1
ATOM 2017 N N . TYR A 1 249 ? 4.519 -2.586 -12.137 1.00 88.25 249 TYR A N 1
ATOM 2018 C CA . TYR A 1 249 ? 5.582 -3.290 -12.846 1.00 88.25 249 TYR A CA 1
ATOM 2019 C C . TYR A 1 249 ? 5.901 -2.592 -14.165 1.00 88.25 249 TYR A C 1
ATOM 2021 O O . TYR A 1 249 ? 5.017 -2.319 -14.977 1.00 88.25 249 TYR A O 1
ATOM 2029 N N . LEU A 1 250 ? 7.184 -2.283 -14.358 1.00 83.75 250 LEU A N 1
ATOM 2030 C CA . LEU A 1 250 ? 7.687 -1.600 -15.554 1.00 83.75 250 LEU A CA 1
ATOM 2031 C C . LEU A 1 250 ? 8.244 -2.576 -16.602 1.00 83.75 250 LEU A C 1
ATOM 2033 O O . LEU A 1 250 ? 8.418 -2.189 -17.752 1.00 83.75 250 LEU A O 1
ATOM 2037 N N . ASN A 1 251 ? 8.478 -3.827 -16.204 1.00 81.12 251 ASN A N 1
ATOM 2038 C CA . ASN A 1 251 ? 8.890 -4.967 -17.024 1.00 81.12 251 ASN A CA 1
ATOM 2039 C C . ASN A 1 251 ? 8.018 -6.187 -16.679 1.00 81.12 251 ASN A C 1
ATOM 2041 O O . ASN A 1 251 ? 7.357 -6.191 -15.640 1.00 81.12 251 ASN A O 1
ATOM 2045 N N . ASP A 1 252 ? 7.970 -7.180 -17.564 1.00 84.38 252 ASP A N 1
ATOM 2046 C CA . ASP A 1 252 ? 7.207 -8.405 -17.312 1.00 84.38 252 ASP A CA 1
ATOM 2047 C C . ASP A 1 252 ? 7.764 -9.097 -16.062 1.00 84.38 252 ASP A C 1
ATOM 2049 O O . ASP A 1 252 ? 8.975 -9.312 -15.957 1.00 84.38 252 ASP A O 1
ATOM 2053 N N . VAL A 1 253 ? 6.886 -9.432 -15.119 1.00 85.69 253 VAL A N 1
ATOM 2054 C CA . VAL A 1 253 ? 7.213 -10.141 -13.880 1.00 85.69 253 VAL A CA 1
ATOM 2055 C C . VAL A 1 253 ? 6.532 -11.503 -13.892 1.00 85.69 253 VAL A C 1
ATOM 2057 O O . VAL A 1 253 ? 5.314 -11.596 -14.051 1.00 85.69 253 VAL A O 1
ATOM 2060 N N . THR A 1 254 ? 7.329 -12.549 -13.713 1.00 86.00 254 THR A N 1
ATOM 2061 C CA . THR A 1 254 ? 6.917 -13.953 -13.651 1.00 86.00 254 THR A CA 1
ATOM 2062 C C . THR A 1 254 ? 7.412 -14.576 -12.352 1.00 86.00 254 THR A C 1
ATOM 2064 O O . THR A 1 254 ? 8.200 -13.975 -11.618 1.00 86.00 254 THR A O 1
ATOM 2067 N N . THR A 1 255 ? 7.020 -15.818 -12.079 1.00 83.25 255 THR A N 1
ATOM 2068 C CA . THR A 1 255 ? 7.555 -16.591 -10.949 1.00 83.25 255 THR A CA 1
ATOM 2069 C C . THR A 1 255 ? 9.079 -16.731 -10.945 1.00 83.25 255 THR A C 1
ATOM 2071 O O . THR A 1 255 ? 9.663 -17.015 -9.903 1.00 83.25 255 THR A O 1
ATOM 2074 N N . GLU A 1 256 ? 9.735 -16.526 -12.087 1.00 80.06 256 GLU A N 1
ATOM 2075 C CA . GLU A 1 256 ? 11.165 -16.779 -12.272 1.00 80.06 256 GLU A CA 1
ATOM 2076 C C . GLU A 1 256 ? 12.046 -15.537 -12.072 1.00 80.06 256 GLU A C 1
ATOM 2078 O O . GLU A 1 256 ? 13.261 -15.671 -11.947 1.00 80.06 256 GLU A O 1
ATOM 2083 N N . ASN A 1 257 ? 11.472 -14.328 -12.024 1.00 77.81 257 ASN A N 1
ATOM 2084 C CA . ASN A 1 257 ? 12.254 -13.083 -12.026 1.00 77.81 257 ASN A CA 1
ATOM 2085 C C . ASN A 1 257 ? 11.957 -12.136 -10.849 1.00 77.81 257 ASN A C 1
ATOM 2087 O O . ASN A 1 257 ? 12.193 -10.930 -10.934 1.00 77.81 257 ASN A O 1
ATOM 2091 N N . GLY A 1 258 ? 11.518 -12.699 -9.721 1.00 79.31 258 GLY A N 1
ATOM 2092 C CA . GLY A 1 258 ? 11.333 -11.979 -8.458 1.00 79.31 258 GLY A CA 1
ATOM 2093 C C . GLY A 1 258 ? 9.944 -11.355 -8.302 1.00 79.31 258 GLY A C 1
ATOM 2094 O O . GLY A 1 258 ? 9.855 -10.140 -8.094 1.00 79.31 258 GLY A O 1
ATOM 2095 N N . PRO A 1 259 ? 8.866 -12.158 -8.374 1.00 87.62 259 PRO A N 1
ATOM 2096 C CA . PRO A 1 259 ? 7.510 -11.670 -8.162 1.00 87.62 259 PRO A CA 1
ATOM 2097 C C . PRO A 1 259 ? 7.324 -11.180 -6.725 1.00 87.62 259 PRO A C 1
ATOM 2099 O O . PRO A 1 259 ? 8.024 -11.606 -5.802 1.00 87.62 259 PRO A O 1
ATOM 2102 N N . HIS A 1 260 ? 6.344 -10.302 -6.511 1.00 88.81 260 HIS A N 1
ATOM 2103 C CA . HIS A 1 260 ? 5.964 -9.974 -5.142 1.00 88.81 260 HIS A CA 1
ATOM 2104 C C . HIS A 1 260 ? 5.120 -11.107 -4.552 1.00 88.81 260 HIS A C 1
ATOM 2106 O O . HIS A 1 260 ? 4.171 -11.576 -5.183 1.00 88.81 260 HIS A O 1
ATOM 2112 N N . CYS A 1 261 ? 5.441 -11.507 -3.322 1.00 91.44 261 CYS A N 1
ATOM 2113 C CA . CYS A 1 261 ? 4.715 -12.538 -2.588 1.00 91.44 261 CYS A CA 1
ATOM 2114 C C . CYS A 1 261 ? 3.976 -11.936 -1.390 1.00 91.44 261 CYS A C 1
ATOM 2116 O O . CYS A 1 261 ? 4.534 -11.129 -0.647 1.00 91.44 261 CYS A O 1
ATOM 2118 N N . TYR A 1 262 ? 2.734 -12.363 -1.176 1.00 92.56 262 TYR A N 1
ATOM 2119 C CA . TYR A 1 262 ? 1.886 -11.919 -0.071 1.00 92.56 262 TYR A CA 1
ATOM 2120 C C . TYR A 1 262 ? 1.234 -13.109 0.631 1.00 92.56 262 TYR A C 1
ATOM 2122 O O . TYR A 1 262 ? 1.054 -14.173 0.040 1.00 92.56 262 TYR A O 1
ATOM 2130 N N . ILE A 1 263 ? 0.823 -12.897 1.882 1.00 96.00 263 ILE A N 1
ATOM 2131 C CA . ILE A 1 263 ? -0.060 -13.810 2.609 1.00 96.00 263 ILE A CA 1
ATOM 2132 C C . ILE A 1 263 ? -1.454 -13.193 2.653 1.00 96.00 263 ILE A C 1
ATOM 2134 O O . ILE A 1 263 ? -1.663 -12.159 3.299 1.00 96.00 263 ILE A O 1
ATOM 2138 N N . GLU A 1 264 ? -2.397 -13.817 1.953 1.00 96.88 264 GLU A N 1
ATOM 2139 C CA . GLU A 1 264 ? -3.787 -13.375 1.863 1.00 96.88 264 GLU A CA 1
ATOM 2140 C C . GLU A 1 264 ? -4.425 -13.268 3.258 1.00 96.88 264 GLU A C 1
ATOM 2142 O O . GLU A 1 264 ? -4.398 -14.213 4.044 1.00 96.88 264 GLU A O 1
ATOM 2147 N N . GLY A 1 265 ? -5.014 -12.112 3.567 1.00 96.12 265 GLY A N 1
ATOM 2148 C CA . GLY A 1 265 ? -5.708 -11.860 4.834 1.00 96.12 265 GLY A CA 1
ATOM 2149 C C . GLY A 1 265 ? -4.804 -11.528 6.028 1.00 96.12 265 GLY A C 1
ATOM 2150 O O . GLY A 1 265 ? -5.314 -11.213 7.105 1.00 96.12 265 GLY A O 1
ATOM 2151 N N . SER A 1 266 ? -3.475 -11.528 5.865 1.00 94.75 266 SER A N 1
ATOM 2152 C CA . SER A 1 266 ? -2.530 -11.239 6.962 1.00 94.75 266 SER A CA 1
ATOM 2153 C C . SER A 1 266 ? -2.563 -9.786 7.476 1.00 94.75 266 SER A C 1
ATOM 2155 O O . SER A 1 266 ? -1.962 -9.466 8.503 1.00 94.75 266 SER A O 1
ATOM 2157 N N . HIS A 1 267 ? -3.272 -8.880 6.790 1.00 92.94 267 HIS A N 1
ATOM 2158 C CA . HIS A 1 267 ? -3.564 -7.517 7.263 1.00 92.94 267 HIS A CA 1
ATOM 2159 C C . HIS A 1 267 ? -4.681 -7.471 8.321 1.00 92.94 267 HIS A C 1
ATOM 2161 O O . HIS A 1 267 ? -4.792 -6.483 9.055 1.00 92.94 267 HIS A O 1
ATOM 2167 N N . ILE A 1 268 ? -5.503 -8.525 8.392 1.00 94.00 268 ILE A N 1
ATOM 2168 C CA . ILE A 1 268 ? -6.526 -8.755 9.421 1.00 94.00 268 ILE A CA 1
ATOM 2169 C C . ILE A 1 268 ? -5.959 -9.667 10.512 1.00 94.00 268 ILE A C 1
ATOM 2171 O O . ILE A 1 268 ? -6.042 -9.320 11.693 1.00 94.00 268 ILE A O 1
ATOM 2175 N N . ASP A 1 269 ? -5.359 -10.796 10.123 1.00 94.38 269 ASP A N 1
ATOM 2176 C CA . ASP A 1 269 ? -4.671 -11.729 11.023 1.00 94.38 269 ASP A CA 1
ATOM 2177 C C . ASP A 1 269 ? -3.178 -11.378 11.140 1.00 94.38 269 ASP A C 1
ATOM 2179 O O . ASP A 1 269 ? -2.295 -11.958 10.507 1.00 94.38 269 ASP A O 1
ATOM 2183 N N . GLU A 1 270 ? -2.897 -10.324 11.900 1.00 92.00 270 GLU A N 1
ATOM 2184 C CA . GLU A 1 270 ? -1.565 -9.726 11.966 1.00 92.00 270 GLU A CA 1
ATOM 2185 C C . GLU A 1 270 ? -0.567 -10.537 12.811 1.00 92.00 270 GLU A C 1
ATOM 2187 O O . GLU A 1 270 ? -0.930 -11.123 13.828 1.00 92.00 270 GLU A O 1
ATOM 2192 N N . LEU A 1 271 ? 0.732 -10.477 12.478 1.00 92.00 271 LEU A N 1
ATOM 2193 C CA . LEU A 1 271 ? 1.801 -11.213 13.179 1.00 92.00 271 LEU A CA 1
ATOM 2194 C C . LEU A 1 271 ? 1.831 -10.979 14.698 1.00 92.00 271 LEU A C 1
ATOM 2196 O O . LEU A 1 271 ? 2.184 -11.872 15.469 1.00 92.00 271 LEU A O 1
ATOM 2200 N N . ASN A 1 272 ? 1.446 -9.789 15.159 1.00 89.69 272 ASN A N 1
ATOM 2201 C CA . ASN A 1 272 ? 1.410 -9.478 16.588 1.00 89.69 272 ASN A CA 1
ATOM 2202 C C . ASN A 1 272 ? 0.333 -10.266 17.352 1.00 89.69 272 ASN A C 1
ATOM 2204 O O . ASN A 1 272 ? 0.466 -10.411 18.568 1.00 89.69 272 ASN A O 1
ATOM 2208 N N . GLN A 1 273 ? -0.706 -10.767 16.677 1.00 91.12 273 GLN A N 1
ATOM 2209 C CA . GLN A 1 273 ? -1.705 -11.677 17.254 1.00 91.12 273 GLN A CA 1
ATOM 2210 C C . GLN A 1 273 ? -1.097 -13.060 17.520 1.00 91.12 273 GLN A C 1
ATOM 2212 O O . GLN A 1 273 ? -1.469 -13.721 18.485 1.00 91.12 273 GLN A O 1
ATOM 2217 N N . HIS A 1 274 ? -0.057 -13.407 16.758 1.00 92.88 274 HIS A N 1
ATOM 2218 C CA . HIS A 1 274 ? 0.787 -14.593 16.924 1.00 92.88 274 HIS A CA 1
ATOM 2219 C C . HIS A 1 274 ? 2.002 -14.348 17.836 1.00 92.88 274 HIS A C 1
ATOM 2221 O O . HIS A 1 274 ? 2.929 -15.150 17.890 1.00 92.88 274 HIS A O 1
ATOM 2227 N N . GLY A 1 275 ? 2.038 -13.221 18.559 1.00 92.44 275 GLY A N 1
ATOM 2228 C CA . GLY A 1 275 ? 3.134 -12.874 19.472 1.00 92.44 275 GLY A CA 1
ATOM 2229 C C . GLY A 1 275 ? 4.415 -12.382 18.787 1.00 92.44 275 GLY A C 1
ATOM 2230 O O . GLY A 1 275 ? 5.422 -12.166 19.464 1.00 92.44 275 GLY A O 1
ATOM 2231 N N . ILE A 1 276 ? 4.386 -12.154 17.472 1.00 92.88 276 ILE A N 1
ATOM 2232 C CA . ILE A 1 276 ? 5.545 -11.727 16.684 1.00 92.88 276 ILE A CA 1
ATOM 2233 C C . ILE A 1 276 ? 5.493 -10.202 16.475 1.00 92.88 276 ILE A C 1
ATOM 2235 O O . ILE A 1 276 ? 4.519 -9.679 15.932 1.00 92.88 276 ILE A O 1
ATOM 2239 N N . PRO A 1 277 ? 6.519 -9.436 16.894 1.00 89.19 277 PRO A N 1
ATOM 2240 C CA . PRO A 1 277 ? 6.554 -7.993 16.667 1.00 89.19 277 PRO A CA 1
ATOM 2241 C C . PRO A 1 277 ? 6.504 -7.624 15.180 1.00 89.19 277 PRO A C 1
ATOM 2243 O O . PRO A 1 277 ? 7.071 -8.327 14.340 1.00 89.19 277 PRO A O 1
ATOM 2246 N N . TYR A 1 278 ? 5.914 -6.469 14.854 1.00 83.12 278 TYR A N 1
ATOM 2247 C CA . TYR A 1 278 ? 5.927 -5.959 13.480 1.00 83.12 278 TYR A CA 1
ATOM 2248 C C . TYR A 1 278 ? 7.353 -5.804 12.953 1.00 83.12 278 TYR A C 1
ATOM 2250 O O . TYR A 1 278 ? 8.294 -5.573 13.716 1.00 83.12 278 TYR A O 1
ATOM 2258 N N . SER A 1 279 ? 7.496 -5.884 11.631 1.00 83.88 279 SER A N 1
ATOM 2259 C CA . SER A 1 279 ? 8.773 -5.751 10.924 1.00 83.88 279 SER A CA 1
ATOM 2260 C C . SER A 1 279 ? 9.815 -6.834 11.235 1.00 83.88 279 SER A C 1
ATOM 2262 O O . SER A 1 279 ? 10.882 -6.816 10.616 1.00 83.88 279 SER A O 1
ATOM 2264 N N . THR A 1 280 ? 9.503 -7.807 12.104 1.00 90.56 280 THR A N 1
ATOM 2265 C CA . THR A 1 280 ? 10.247 -9.071 12.200 1.00 90.56 280 THR A CA 1
ATOM 2266 C C . THR A 1 280 ? 10.346 -9.694 10.812 1.00 90.56 280 THR A C 1
ATOM 2268 O O . THR A 1 280 ? 9.361 -9.731 10.075 1.00 90.56 280 THR A O 1
ATOM 2271 N N . ARG A 1 281 ? 11.556 -10.118 10.444 1.00 90.62 281 ARG A N 1
ATOM 2272 C CA . ARG A 1 281 ? 11.832 -10.808 9.184 1.00 90.62 281 ARG A CA 1
ATOM 2273 C C . ARG A 1 281 ? 11.659 -12.300 9.418 1.00 90.62 281 ARG A C 1
ATOM 2275 O O . ARG A 1 281 ? 12.304 -12.831 10.320 1.00 90.62 281 ARG A O 1
ATOM 2282 N N . LEU A 1 282 ? 10.787 -12.927 8.643 1.00 90.94 282 LEU A N 1
ATOM 2283 C CA . LEU A 1 282 ? 10.461 -14.342 8.756 1.00 90.94 282 LEU A CA 1
ATOM 2284 C C . LEU A 1 282 ? 10.884 -15.080 7.485 1.00 90.94 282 LEU A C 1
ATOM 2286 O O . LEU A 1 282 ? 10.772 -14.535 6.384 1.00 90.94 282 LEU A O 1
ATOM 2290 N N . SER A 1 283 ? 11.382 -16.304 7.654 1.00 90.88 283 SER A N 1
ATOM 2291 C CA . SER A 1 283 ? 11.595 -17.227 6.539 1.00 90.88 283 SER A CA 1
ATOM 2292 C C . SER A 1 283 ? 10.263 -17.754 6.004 1.00 90.88 283 SER A C 1
ATOM 2294 O O . SER A 1 283 ? 9.232 -17.668 6.677 1.00 90.88 283 SER A O 1
ATOM 2296 N N . ASP A 1 284 ? 10.306 -18.354 4.818 1.00 89.75 284 ASP A N 1
ATOM 2297 C CA . ASP A 1 284 ? 9.146 -19.000 4.202 1.00 89.75 284 ASP A CA 1
ATOM 2298 C C . ASP A 1 284 ? 8.565 -20.071 5.132 1.00 89.75 284 ASP A C 1
ATOM 2300 O O . ASP A 1 284 ? 7.386 -20.021 5.455 1.00 89.75 284 ASP A O 1
ATOM 2304 N N . GLU A 1 285 ? 9.401 -20.961 5.680 1.00 94.06 285 GLU A N 1
ATOM 2305 C CA . GLU A 1 285 ? 8.974 -21.993 6.639 1.00 94.06 285 GLU A CA 1
ATOM 2306 C C . GLU A 1 285 ? 8.221 -21.400 7.842 1.00 94.06 285 GLU A C 1
ATOM 2308 O O . GLU A 1 285 ? 7.174 -21.909 8.238 1.00 94.06 285 GLU A O 1
ATOM 2313 N N . GLN A 1 286 ? 8.718 -20.295 8.409 1.00 95.44 286 GLN A N 1
ATOM 2314 C CA . GLN A 1 286 ? 8.086 -19.654 9.563 1.00 95.44 286 GLN A CA 1
ATOM 2315 C C . GLN A 1 286 ? 6.724 -19.059 9.211 1.00 95.44 286 GLN A C 1
ATOM 2317 O O . GLN A 1 286 ? 5.768 -19.233 9.962 1.00 95.44 286 GLN A O 1
ATOM 2322 N N . VAL A 1 287 ? 6.629 -18.343 8.090 1.00 95.38 287 VAL A N 1
ATOM 2323 C CA . VAL A 1 287 ? 5.372 -17.717 7.663 1.00 95.38 287 VAL A CA 1
ATOM 2324 C C . VAL A 1 287 ? 4.340 -18.757 7.262 1.00 95.38 287 VAL A C 1
ATOM 2326 O O . VAL A 1 287 ? 3.186 -18.660 7.678 1.00 95.38 287 VAL A O 1
ATOM 2329 N N . LEU A 1 288 ? 4.752 -19.771 6.506 1.00 95.75 288 LEU A N 1
ATOM 2330 C CA . LEU A 1 288 ? 3.876 -20.855 6.075 1.00 95.75 288 LEU A CA 1
ATOM 2331 C C . LEU A 1 288 ? 3.430 -21.718 7.261 1.00 95.75 288 LEU A C 1
ATOM 2333 O O . LEU A 1 288 ? 2.279 -22.141 7.298 1.00 95.75 288 LEU A O 1
ATOM 2337 N N . GLY A 1 289 ? 4.279 -21.898 8.276 1.00 97.00 289 GLY A N 1
ATOM 2338 C CA . GLY A 1 289 ? 3.900 -22.558 9.527 1.00 97.00 289 GLY A CA 1
ATOM 2339 C C . GLY A 1 289 ? 2.842 -21.804 10.345 1.00 97.00 289 GLY A C 1
ATOM 2340 O O . GLY A 1 289 ? 2.115 -22.433 11.110 1.00 97.00 289 GLY A O 1
ATOM 2341 N N . ILE A 1 290 ? 2.734 -20.478 10.187 1.00 96.62 290 ILE A N 1
ATOM 2342 C CA . ILE A 1 290 ? 1.719 -19.649 10.864 1.00 96.62 290 ILE A CA 1
ATOM 2343 C C . ILE A 1 290 ? 0.413 -19.620 10.065 1.00 96.62 290 ILE A C 1
ATOM 2345 O O . ILE A 1 290 ? -0.658 -19.809 10.637 1.00 96.62 290 ILE A O 1
ATOM 2349 N N . TYR A 1 291 ? 0.499 -19.360 8.757 1.00 96.50 291 TYR A N 1
ATOM 2350 C CA . TYR A 1 291 ? -0.665 -19.007 7.935 1.00 96.50 291 TYR A CA 1
ATOM 2351 C C . TYR A 1 291 ? -1.137 -20.102 6.974 1.00 96.50 291 TYR A C 1
ATOM 2353 O O . TYR A 1 291 ? -2.265 -20.019 6.495 1.00 96.50 291 TYR A O 1
ATOM 2361 N N . GLY A 1 292 ? -0.306 -21.108 6.695 1.00 96.38 292 GLY A N 1
ATOM 2362 C CA . GLY A 1 292 ? -0.575 -22.144 5.700 1.00 96.38 292 GLY A CA 1
ATOM 2363 C C . GLY A 1 292 ? -0.179 -21.754 4.271 1.00 96.38 292 GLY A C 1
ATOM 2364 O O . GLY A 1 292 ? -0.178 -20.584 3.881 1.00 96.38 292 GLY A O 1
ATOM 2365 N N . GLU A 1 293 ? 0.158 -22.762 3.464 1.00 95.31 293 GLU A N 1
ATOM 2366 C CA . GLU A 1 293 ? 0.504 -22.596 2.043 1.00 95.31 293 GLU A CA 1
ATOM 2367 C C . GLU A 1 293 ? -0.683 -22.138 1.189 1.00 95.31 293 GLU A C 1
ATOM 2369 O O . GLU A 1 293 ? -0.499 -21.426 0.204 1.00 95.31 293 GLU A O 1
ATOM 2374 N N . ASP A 1 294 ? -1.915 -22.460 1.592 1.00 96.62 294 ASP A N 1
ATOM 2375 C CA . ASP A 1 294 ? -3.139 -22.056 0.896 1.00 96.62 294 ASP A CA 1
ATOM 2376 C C . ASP A 1 294 ? -3.359 -20.535 0.898 1.00 96.62 294 ASP A C 1
ATOM 2378 O O . ASP A 1 294 ? -4.141 -20.022 0.090 1.00 96.62 294 ASP A O 1
ATOM 2382 N N . LYS A 1 295 ? -2.653 -19.806 1.771 1.00 95.69 295 LYS A N 1
ATOM 2383 C CA . LYS A 1 295 ? -2.673 -18.342 1.869 1.00 95.69 295 LYS A CA 1
ATOM 2384 C C . LYS A 1 295 ? -1.540 -17.652 1.124 1.00 95.69 295 LYS A C 1
ATOM 2386 O O . LYS A 1 295 ? -1.608 -16.434 0.952 1.00 95.69 295 LYS A O 1
ATOM 2391 N N . LEU A 1 296 ? -0.541 -18.391 0.644 1.00 95.31 296 LEU A N 1
ATOM 2392 C CA . LEU A 1 296 ? 0.536 -17.819 -0.153 1.00 95.31 296 LEU A CA 1
ATOM 2393 C C . LEU A 1 296 ? 0.002 -17.370 -1.517 1.00 95.31 296 LEU A C 1
ATOM 2395 O O . LEU A 1 296 ? -0.687 -18.109 -2.226 1.00 95.31 296 LEU A O 1
ATOM 2399 N N . ARG A 1 297 ? 0.322 -16.135 -1.892 1.00 94.38 297 ARG A N 1
ATOM 2400 C CA . ARG A 1 297 ? -0.011 -15.555 -3.192 1.00 94.38 297 ARG A CA 1
ATOM 2401 C C . ARG A 1 297 ? 1.250 -15.019 -3.833 1.00 94.38 297 ARG A C 1
ATOM 2403 O O . ARG A 1 297 ? 2.001 -14.282 -3.200 1.00 94.38 297 ARG A O 1
ATOM 2410 N N . ILE A 1 298 ? 1.439 -15.374 -5.096 1.00 91.19 298 ILE A N 1
ATOM 2411 C CA . ILE A 1 298 ? 2.517 -14.878 -5.944 1.00 91.19 298 ILE A CA 1
ATOM 2412 C C . ILE A 1 298 ? 1.870 -13.988 -6.999 1.00 91.19 298 ILE A C 1
ATOM 2414 O O . ILE A 1 298 ? 0.910 -14.401 -7.650 1.00 91.19 298 ILE A O 1
ATOM 2418 N N . VAL A 1 299 ? 2.353 -12.755 -7.127 1.00 88.44 299 VAL A N 1
ATOM 2419 C CA . VAL A 1 299 ? 1.810 -11.778 -8.073 1.00 88.44 299 VAL A CA 1
ATOM 2420 C C . VAL A 1 299 ? 2.725 -11.692 -9.284 1.00 88.44 299 VAL A C 1
ATOM 2422 O O . VAL A 1 299 ? 3.821 -11.138 -9.218 1.00 88.44 299 VAL A O 1
ATOM 2425 N N . GLU A 1 300 ? 2.244 -12.243 -10.391 1.00 86.94 300 GLU A N 1
ATOM 2426 C CA . GLU A 1 300 ? 2.813 -12.056 -11.723 1.00 86.94 300 GLU A CA 1
ATOM 2427 C C . GLU A 1 300 ? 2.097 -10.906 -12.440 1.00 86.94 300 GLU A C 1
ATOM 2429 O O . GLU A 1 300 ? 0.954 -10.564 -12.124 1.00 86.94 300 GLU A O 1
ATOM 2434 N N . GLY A 1 301 ? 2.748 -10.307 -13.433 1.00 78.31 301 GLY A N 1
ATOM 2435 C CA . GLY A 1 301 ? 2.133 -9.251 -14.227 1.00 78.31 301 GLY A CA 1
ATOM 2436 C C . GLY A 1 301 ? 2.942 -8.922 -15.471 1.00 78.31 301 GLY A C 1
ATOM 2437 O O . GLY A 1 301 ? 4.148 -8.704 -15.398 1.00 78.31 301 GLY A O 1
ATOM 2438 N N . GLY A 1 302 ? 2.269 -8.863 -16.621 1.00 65.88 302 GLY A N 1
ATOM 2439 C CA . GLY A 1 302 ? 2.868 -8.340 -17.848 1.00 65.88 302 GLY A CA 1
ATOM 2440 C C . GLY A 1 302 ? 3.040 -6.825 -17.756 1.00 65.88 302 GLY A C 1
ATOM 2441 O O . GLY A 1 302 ? 2.138 -6.121 -17.296 1.00 65.88 302 GLY A O 1
ATOM 2442 N N . SER A 1 303 ? 4.182 -6.317 -18.200 1.00 57.91 303 SER A N 1
ATOM 2443 C CA . SER A 1 303 ? 4.426 -4.886 -18.316 1.00 57.91 303 SER A CA 1
ATOM 2444 C C . SER A 1 303 ? 3.656 -4.239 -19.449 1.00 57.91 303 SER A C 1
ATOM 2446 O O . SER A 1 303 ? 3.235 -4.858 -20.424 1.00 57.91 303 SER A O 1
ATOM 2448 N N . TRP A 1 304 ? 3.547 -2.920 -19.333 1.00 47.56 304 TRP A N 1
ATOM 2449 C CA . TRP A 1 304 ? 3.132 -2.038 -20.415 1.00 47.56 304 TRP A CA 1
ATOM 2450 C C . TRP A 1 304 ? 4.130 -2.012 -21.596 1.00 47.56 304 TRP A C 1
ATOM 2452 O O . TRP A 1 304 ? 3.737 -1.672 -22.713 1.00 47.56 304 TRP A O 1
ATOM 2462 N N . TYR A 1 305 ? 5.399 -2.395 -21.398 1.00 40.56 305 TYR A N 1
ATOM 2463 C CA . TYR A 1 305 ? 6.461 -2.322 -22.411 1.00 40.56 305 TYR A CA 1
ATOM 2464 C C . TYR A 1 305 ? 6.364 -3.466 -23.448 1.00 40.56 305 TYR A C 1
ATOM 2466 O O . TYR A 1 305 ? 7.310 -4.201 -23.708 1.00 40.56 305 TYR A O 1
ATOM 2474 N N . HIS A 1 306 ? 5.205 -3.637 -24.091 1.00 34.41 306 HIS A N 1
ATOM 2475 C CA . HIS A 1 306 ? 5.009 -4.593 -25.187 1.00 34.41 306 HIS A CA 1
ATOM 2476 C C . HIS A 1 306 ? 5.416 -4.002 -26.553 1.00 34.41 306 HIS A C 1
ATOM 2478 O O . HIS A 1 306 ? 4.621 -3.795 -27.471 1.00 34.41 306 HIS A O 1
ATOM 2484 N N . HIS A 1 307 ? 6.714 -3.779 -26.706 1.00 30.97 307 HIS A N 1
ATOM 2485 C CA . HIS A 1 307 ? 7.445 -3.977 -27.959 1.00 30.97 307 HIS A CA 1
ATOM 2486 C C . HIS A 1 307 ? 8.676 -4.753 -27.489 1.00 30.97 307 HIS A C 1
ATOM 2488 O O . HIS A 1 307 ? 9.529 -4.164 -26.853 1.00 30.97 307 HIS A O 1
ATOM 2494 N N . PHE A 1 308 ? 8.735 -6.082 -27.544 1.00 31.42 308 PHE A N 1
ATOM 2495 C CA . PHE A 1 308 ? 8.946 -6.875 -28.749 1.00 31.42 308 PHE A CA 1
ATOM 2496 C C . PHE A 1 308 ? 8.478 -8.333 -28.548 1.00 31.42 308 PHE A C 1
ATOM 2498 O O . PHE A 1 308 ? 8.305 -8.826 -27.440 1.00 31.42 308 PHE A O 1
ATOM 2505 N N . ARG A 1 309 ? 8.231 -9.006 -29.674 1.00 27.41 309 ARG A N 1
ATOM 2506 C CA . ARG A 1 309 ? 7.658 -10.352 -29.831 1.00 27.41 309 ARG A CA 1
ATOM 2507 C C . ARG A 1 309 ? 8.213 -11.417 -28.869 1.00 27.41 309 ARG A C 1
ATOM 2509 O O . ARG A 1 309 ? 9.414 -11.664 -28.852 1.00 27.41 309 ARG A O 1
ATOM 2516 N N . ARG A 1 310 ? 7.301 -12.209 -28.286 1.00 26.91 310 ARG A N 1
ATOM 2517 C CA . ARG A 1 310 ? 7.535 -13.643 -28.040 1.00 26.91 310 ARG A CA 1
ATOM 2518 C C . ARG A 1 310 ? 7.891 -14.307 -29.376 1.00 26.91 310 ARG A C 1
ATOM 2520 O O . ARG A 1 310 ? 7.007 -14.536 -30.200 1.00 26.91 310 ARG A O 1
ATOM 2527 N N . TYR A 1 311 ? 9.159 -14.633 -29.588 1.00 30.44 311 TYR A N 1
ATOM 2528 C CA . TYR A 1 311 ? 9.487 -15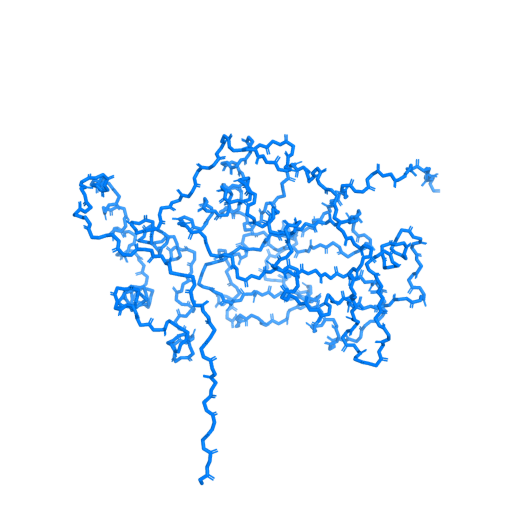.850 -30.323 1.00 30.44 311 TYR A CA 1
ATOM 2529 C C . TYR A 1 311 ? 9.633 -16.940 -29.273 1.00 30.44 311 TYR A C 1
ATOM 2531 O O . TYR A 1 311 ? 10.400 -16.795 -28.326 1.00 30.44 311 TYR A O 1
ATOM 2539 N N . GLY A 1 312 ? 8.767 -17.945 -29.372 1.00 25.61 312 GLY A N 1
ATOM 2540 C CA . GLY A 1 312 ? 8.658 -18.991 -28.369 1.00 25.61 312 GLY A CA 1
ATOM 2541 C C . GLY A 1 312 ? 9.874 -19.902 -28.316 1.00 25.61 312 GLY A C 1
ATOM 2542 O O . GLY A 1 312 ? 10.712 -19.877 -29.207 1.00 25.61 312 GLY A O 1
ATOM 2543 N N . CYS A 1 313 ? 9.865 -20.755 -27.302 1.00 22.75 313 CYS A N 1
ATOM 2544 C CA . CYS A 1 313 ? 10.200 -22.169 -27.398 1.00 22.75 313 CYS A CA 1
ATOM 2545 C C . CYS A 1 313 ? 9.486 -22.861 -26.231 1.00 22.75 313 CYS A C 1
ATOM 2547 O O . CYS A 1 313 ? 9.676 -22.492 -25.078 1.00 22.75 313 CYS A O 1
ATOM 2549 N N . GLY A 1 314 ? 8.630 -23.827 -26.540 1.00 21.53 314 GLY A N 1
ATOM 2550 C CA . GLY A 1 314 ? 8.643 -25.070 -25.774 1.00 21.53 314 GLY A CA 1
ATOM 2551 C C . GLY A 1 314 ? 9.261 -26.145 -26.667 1.00 21.53 314 GLY A C 1
ATOM 2552 O O . GLY A 1 314 ? 9.543 -25.853 -27.836 1.00 21.53 314 GLY A O 1
ATOM 2553 N N . PRO A 1 315 ? 9.319 -27.400 -26.216 1.00 28.12 315 PRO A N 1
ATOM 2554 C CA . PRO A 1 315 ? 9.605 -27.860 -24.857 1.00 28.12 315 PRO A CA 1
ATOM 2555 C C . PRO A 1 315 ? 11.094 -27.752 -24.485 1.00 28.12 315 PRO A C 1
ATOM 2557 O O . PRO A 1 315 ? 11.932 -27.595 -25.404 1.00 28.12 315 PRO A O 1
#

Radius of gyration: 22.33 Å; chains: 1; bounding box: 59×60×56 Å

Foldseek 3Di:
DDDDDDDDDDDDDDDPDDDPPDPPLPDDPVLVVVLVVLLVPADPLLVVLLVVVVVCVVVVDDVVVVCVVPVVSLVSLALSSLVSSLSVQCSVFNQDQLQPDDFQWPHQPCLVVQLVQCSQWVDDDDPIAGNDDDPQQPFWWAFPPNPDDTDTSVVLVVCVVVVPLVVDAAKIWGPDQVVLCPDPRNVSVCPGNNNSNNFSSNSSGRDDDDGDIDMDHGDDDDDPVRCLVRVVFDFADSPDSDGDDDDADQAWFDPVGDFDKDFTCCSNVPVVVVVDDGSDGHHPVRVCVVRNPVRIDTDTDHHPPPPDDPPDDDD

pLDDT: mean 79.32, std 20.23, range [21.53, 97.0]

Sequence (315 aa):
MNSRSPVAGDHLFFNKGSEPMNDAYAFSTSFEEDASNLYNSLPRKSQRAIKRLMDFELSNTHGFLLRRKRFKEMYAFDWQTRRLLSMLLQTKYPVIKEEELPTIFENQSDVADTVSILEKNGYAISANKLTAKLPMDELQFQSKDKTSQSLSGKVLLEAMEQNNPDKLAGTYWLKDQNTAAQMPEFARIAFDPYILSVVSGYLGCTPIHVQTNLWFSFAGEQDHKTLSRNAQFFHQDKEFVKFIKVFIYLNDVTTENGPHCYIEGSHIDELNQHGIPYSTRLSDEQVLGIYGEDKLRIVEGGSWYHHFRRYGCGP

Secondary structure (DSSP, 8-state):
----PPPPP-------------STT---HHHHHHHHHHHHHS-HHHHHHHHHHHHHHHHT--HHHHHHHSGGGGGG--HHHHHHHHHHHHTTSPPP--TTS--SBS--TTHHHHHHHHHHHS----SPPB-SPP-TTT-EEEESSTTSPPEEHHHHHHHHHTT-GGG--EEEEES-HHHHHH-HHHHHHHT-HHHHHHHHHHHTS---------EEEE-----HHHHHHTT-SB----SSSS-------SS-B-TTS--EEEETTTTTS-GGGGTPPTT--B-HHHHHHHH-GGGEEEE-B--S---S-------